Protein AF-A0A8B6DFB6-F1 (afdb_monomer_lite)

Sequence (238 aa):
MNLGPQWSCQAWETCTATEPGKHFTARYKRNEQMLKNSIRHKSKPDVKQKRWKRKISSLKGCTTRKARQSYGTDAIEVTTDVSTTALEKLQNDFLDTHINLSADQCKQITLSTVQQSQSGLWHSERHKRITASNFGSIIRRNPSLPINKFVRNLLYSQFKGNRHTRNGILQEDTTIEEYKLKKAEDNENIYVNKTGLVIHPTNKFLAASPDGIVTSSTDGTGLIEIKNLLHSKTNQPF

InterPro domains:
  IPR011335 Restriction endonuclease type II-like [SSF52980] (105-233)
  IPR011604 PD-(D/E)XK endonuclease-like domain superfamily [G3DSA:3.90.320.10] (98-238)
  IPR019080 YqaJ viral recombinase [PF09588] (122-231)
  IPR051703 NF-kappa-B Signaling Regulator [PTHR46609] (30-228)

Radius of gyration: 24.02 Å; chains: 1; bounding box: 56×49×67 Å

Organism: Mytilus galloprovincialis (NCBI:txid29158)

Secondary structure (DSSP, 8-state):
---GGGHHHHHHHHHHSSPPPHHHHHHHHHHHHHHHHHHHHHHSHHHHHHHHHHHHHHHHT---HHHH----TTTTS---SS-HHHHHHHHHHHIIIII---HHHHHHHHHHTTTGGG-HHHHHHHHTSEEHHHHHHHHT--TTS-HHHHHHHHHS------HHHHHHHHHHHHHHHHHHHHHHHTT--EEEE----EE-SS-TTEEE--SEEEEETTTEEEEE-------S------

pLDDT: mean 83.38, std 15.4, range [31.56, 97.88]

Foldseek 3Di:
DCCALCVVQVVCCVVPVDGDDPVSNVVSVVVVVVVVVVVVQCVDPVNVVVVVVVVVVVVVPPPDPVVVPPVPVPVPDPPPPDDPVVVVVVVVCLCVPQQPDDPVRLVVLWVQFLVPPVDPSLVVNQLQADEPVCVVVVVPPDPPDDCVVVVCCSNPPPDPDDPQVVVCVVCLVVVVVVVQVVCVVVVKHKDWAGIGWRADNPRRRYIYGFRTWIAIPPPGIDTDHDHDDDDPDDPDDD

Structure (mmCIF, N/CA/C/O backbone):
data_AF-A0A8B6DFB6-F1
#
_entry.id   AF-A0A8B6DFB6-F1
#
loop_
_atom_site.group_PDB
_atom_site.id
_atom_site.type_symbol
_atom_site.label_atom_id
_atom_site.label_alt_id
_atom_site.label_comp_id
_atom_site.label_asym_id
_atom_site.label_entity_id
_atom_site.label_seq_id
_atom_site.pdbx_PDB_ins_code
_atom_site.Cartn_x
_atom_site.Cartn_y
_atom_site.Cartn_z
_atom_site.occupancy
_atom_site.B_iso_or_equiv
_atom_site.auth_seq_id
_atom_site.auth_comp_id
_atom_site.auth_asym_id
_atom_site.auth_atom_id
_atom_site.pdbx_PDB_model_num
ATOM 1 N N . MET A 1 1 ? 7.564 21.115 -12.910 1.00 47.31 1 MET A N 1
ATOM 2 C CA . MET A 1 1 ? 6.526 22.028 -13.447 1.00 47.31 1 MET A CA 1
ATOM 3 C C . MET A 1 1 ? 5.312 21.202 -13.847 1.00 47.31 1 MET A C 1
ATOM 5 O O . MET A 1 1 ? 5.494 20.159 -14.456 1.00 47.31 1 MET A O 1
ATOM 9 N N . ASN A 1 2 ? 4.091 21.598 -13.474 1.00 56.09 2 ASN A N 1
ATOM 10 C CA . ASN A 1 2 ? 2.879 20.880 -13.883 1.00 56.09 2 ASN A CA 1
ATOM 11 C C . ASN A 1 2 ? 2.503 21.335 -15.302 1.00 56.09 2 ASN A C 1
ATOM 13 O O . ASN A 1 2 ? 1.822 22.343 -15.468 1.00 56.09 2 ASN A O 1
ATOM 17 N N . LEU A 1 3 ? 3.021 20.634 -16.313 1.00 65.56 3 LEU A N 1
ATOM 18 C CA . LEU A 1 3 ? 2.945 21.026 -17.730 1.00 65.56 3 LEU A CA 1
ATOM 19 C C . LEU A 1 3 ? 1.519 20.922 -18.319 1.00 65.56 3 LEU A C 1
ATOM 21 O O . LEU A 1 3 ? 1.270 21.315 -19.458 1.00 65.56 3 LEU A O 1
ATOM 25 N N . GLY A 1 4 ? 0.548 20.447 -17.529 1.00 75.19 4 GLY A N 1
ATOM 26 C CA . GLY A 1 4 ? -0.866 20.442 -17.892 1.00 75.19 4 GLY A CA 1
ATOM 27 C C . GLY A 1 4 ? -1.140 19.668 -19.188 1.00 75.19 4 GLY A C 1
ATOM 28 O O . GLY A 1 4 ? -0.411 18.738 -19.523 1.00 75.19 4 GLY A O 1
ATOM 29 N N . PRO A 1 5 ? -2.186 20.031 -19.950 1.00 80.94 5 PRO A N 1
ATOM 30 C CA . PRO A 1 5 ? -2.499 19.370 -21.217 1.00 80.94 5 PRO A CA 1
ATOM 31 C C . PRO A 1 5 ? -1.398 19.479 -22.282 1.00 80.94 5 PRO A C 1
ATOM 33 O O . PRO A 1 5 ? -1.434 18.714 -23.236 1.00 80.94 5 PRO A O 1
ATOM 36 N N . GLN A 1 6 ? -0.428 20.390 -22.141 1.00 76.88 6 GLN A N 1
ATOM 37 C CA . GLN A 1 6 ? 0.691 20.511 -23.083 1.00 76.88 6 GLN A CA 1
ATOM 38 C C . GLN A 1 6 ? 1.786 19.461 -22.868 1.00 76.88 6 GLN A C 1
ATOM 40 O O . GLN A 1 6 ? 2.581 19.226 -23.777 1.00 76.88 6 GLN A O 1
ATOM 45 N N . TRP A 1 7 ? 1.781 18.782 -21.716 1.00 84.62 7 TRP A N 1
ATOM 46 C CA . TRP A 1 7 ? 2.752 17.740 -21.386 1.00 84.62 7 TRP A CA 1
ATOM 47 C C . TRP A 1 7 ? 2.861 16.670 -22.479 1.00 84.62 7 TRP A C 1
ATOM 49 O O . TRP A 1 7 ? 3.960 16.258 -22.822 1.00 84.62 7 TRP A O 1
ATOM 59 N N . SER A 1 8 ? 1.739 16.263 -23.082 1.00 80.06 8 SER A N 1
ATOM 60 C CA . SER A 1 8 ? 1.731 15.224 -24.120 1.00 80.06 8 SER A CA 1
ATOM 61 C C . SER A 1 8 ? 2.435 15.637 -25.416 1.00 80.06 8 SER A C 1
ATOM 63 O O . SER A 1 8 ? 3.016 14.780 -26.070 1.00 80.06 8 SER A O 1
ATOM 65 N N . CYS A 1 9 ? 2.407 16.920 -25.793 1.00 81.69 9 CYS A N 1
ATOM 66 C CA . CYS A 1 9 ? 3.156 17.402 -26.960 1.00 81.69 9 CYS A CA 1
ATOM 67 C C . CYS A 1 9 ? 4.658 17.435 -26.673 1.00 81.69 9 CYS A C 1
ATOM 69 O O . CYS A 1 9 ? 5.444 16.951 -27.475 1.00 81.69 9 CYS A O 1
ATOM 71 N N . GLN A 1 10 ? 5.037 17.920 -25.491 1.00 81.00 10 GLN A N 1
ATOM 72 C CA . GLN A 1 10 ? 6.439 18.001 -25.078 1.00 81.00 10 GLN A CA 1
ATOM 73 C C . GLN A 1 10 ? 7.064 16.616 -24.885 1.00 81.00 10 GLN A C 1
ATOM 75 O O . GLN A 1 10 ? 8.195 16.382 -25.297 1.00 81.00 10 GLN A O 1
ATOM 80 N N . ALA A 1 11 ? 6.315 15.677 -24.300 1.00 82.75 11 ALA A N 1
ATOM 81 C CA . ALA A 1 11 ? 6.745 14.291 -24.164 1.00 82.75 11 ALA A CA 1
ATOM 82 C C . ALA A 1 11 ? 6.959 13.634 -25.537 1.00 82.75 11 ALA A C 1
ATOM 84 O O . ALA A 1 11 ? 7.955 12.948 -25.731 1.00 82.75 11 ALA A O 1
ATOM 85 N N . TRP A 1 12 ? 6.076 13.890 -26.508 1.00 82.00 12 TRP A N 1
ATOM 86 C CA . TRP A 1 12 ? 6.233 13.381 -27.872 1.00 82.00 12 TRP A CA 1
ATOM 87 C C . TRP A 1 12 ? 7.513 13.900 -28.537 1.00 82.00 12 TRP A C 1
ATOM 89 O O . TRP A 1 12 ? 8.287 13.106 -29.067 1.00 82.00 12 TRP A O 1
ATOM 99 N N . GLU A 1 13 ? 7.759 15.210 -28.472 1.00 83.69 13 GLU A N 1
ATOM 100 C CA . GLU A 1 13 ? 8.973 15.836 -29.022 1.00 83.69 13 GLU A CA 1
ATOM 101 C C . GLU A 1 13 ? 10.236 15.268 -28.367 1.00 83.69 13 GLU A C 1
ATOM 103 O O . GLU A 1 13 ? 11.191 14.920 -29.056 1.00 83.69 13 GLU A O 1
ATOM 108 N N . THR A 1 14 ? 10.203 15.091 -27.044 1.00 84.44 14 THR A N 1
ATOM 109 C CA . THR A 1 14 ? 11.336 14.567 -26.267 1.00 84.44 14 THR A CA 1
ATOM 110 C C . THR A 1 14 ? 11.624 13.099 -26.591 1.00 84.44 14 THR A C 1
ATOM 112 O O . THR A 1 14 ? 12.782 12.707 -26.674 1.00 84.44 14 THR A O 1
ATOM 115 N N . CYS A 1 15 ? 10.589 12.276 -26.780 1.00 81.12 15 CYS A N 1
ATOM 116 C CA . CYS A 1 15 ? 10.754 10.841 -27.016 1.00 81.12 15 CYS A CA 1
ATOM 117 C C . CYS A 1 15 ? 11.037 10.481 -28.478 1.00 81.12 15 CYS A C 1
ATOM 119 O O . CYS A 1 15 ? 11.628 9.436 -28.725 1.00 81.12 15 CYS A O 1
ATOM 121 N N . THR A 1 16 ? 10.588 11.295 -29.438 1.00 81.88 16 THR A N 1
ATOM 122 C CA . THR A 1 16 ? 10.678 10.961 -30.873 1.00 81.88 16 THR A CA 1
ATOM 123 C C . THR A 1 16 ? 11.648 11.843 -31.652 1.00 81.88 16 THR A C 1
ATOM 125 O O . THR A 1 16 ? 11.906 11.550 -32.814 1.00 81.88 16 THR A O 1
ATOM 128 N N . ALA A 1 17 ? 12.147 12.932 -31.053 1.00 84.44 17 ALA A N 1
ATOM 129 C CA . ALA A 1 17 ? 12.934 13.971 -31.724 1.00 84.44 17 ALA A CA 1
ATOM 130 C C . ALA A 1 17 ? 12.251 14.569 -32.978 1.00 84.44 17 ALA A C 1
ATOM 132 O O . ALA A 1 17 ? 12.908 15.165 -33.830 1.00 84.44 17 ALA A O 1
ATOM 133 N N . THR A 1 18 ? 10.925 14.424 -33.094 1.00 80.69 18 THR A N 1
ATOM 134 C CA . THR A 1 18 ? 10.115 14.940 -34.207 1.00 80.69 18 THR A CA 1
ATOM 135 C C . THR A 1 18 ? 8.921 15.735 -33.692 1.00 80.69 18 THR A C 1
ATOM 137 O O . THR A 1 18 ? 8.416 15.489 -32.593 1.00 80.69 18 THR A O 1
ATOM 140 N N . GLU A 1 19 ? 8.448 16.696 -34.492 1.00 80.12 19 GLU A N 1
ATOM 141 C CA . GLU A 1 19 ? 7.288 17.501 -34.115 1.00 80.12 19 GLU A CA 1
ATOM 142 C C . GLU A 1 19 ? 5.978 16.684 -34.180 1.00 80.12 19 GLU A C 1
ATOM 144 O O . GLU A 1 19 ? 5.716 15.991 -35.171 1.00 80.12 19 GLU A O 1
ATOM 149 N N . PRO A 1 20 ? 5.096 16.791 -33.168 1.00 83.69 20 PRO A N 1
ATOM 150 C CA . PRO A 1 20 ? 3.804 16.132 -33.170 1.00 83.69 20 PRO A CA 1
ATOM 151 C C . PRO A 1 20 ? 2.921 16.689 -34.286 1.00 83.69 20 PRO A C 1
ATOM 153 O O . PRO A 1 20 ? 2.833 17.900 -34.508 1.00 83.69 20 PRO A O 1
ATOM 156 N N . GLY A 1 21 ? 2.176 15.804 -34.950 1.00 85.44 21 GLY A N 1
ATOM 157 C CA . GLY A 1 21 ? 1.303 16.189 -36.057 1.00 85.44 21 GLY A CA 1
ATOM 158 C C . GLY A 1 21 ? 0.294 17.294 -35.697 1.00 85.44 21 GLY A C 1
ATOM 159 O O . GLY A 1 21 ? -0.229 17.368 -34.583 1.00 85.44 21 GLY A O 1
ATOM 160 N N . LYS A 1 22 ? -0.062 18.135 -36.679 1.00 85.00 22 LYS A N 1
ATOM 161 C CA . LYS A 1 22 ? -0.917 19.332 -36.497 1.00 85.00 22 LYS A CA 1
ATOM 162 C C . LYS A 1 22 ? -2.221 19.061 -35.733 1.00 85.00 22 LYS A C 1
ATOM 164 O O . LYS A 1 22 ? -2.610 19.848 -34.868 1.00 85.00 22 LYS A O 1
ATOM 169 N N . HIS A 1 23 ? -2.892 17.943 -36.017 1.00 86.44 23 HIS A N 1
ATOM 170 C CA . HIS A 1 23 ? -4.135 17.556 -35.339 1.00 86.44 23 HIS A CA 1
ATOM 171 C C . HIS A 1 23 ? -3.930 17.221 -33.857 1.00 86.44 23 HIS A C 1
ATOM 173 O O . HIS A 1 23 ? -4.771 17.571 -33.023 1.00 86.44 23 HIS A O 1
ATOM 179 N N . PHE A 1 24 ? -2.811 16.576 -33.526 1.00 80.00 24 PHE A N 1
ATOM 180 C CA . PHE A 1 24 ? -2.436 16.228 -32.161 1.00 80.00 24 PHE A CA 1
ATOM 181 C C . PHE A 1 24 ? -2.208 17.502 -31.343 1.00 80.00 24 PHE A C 1
ATOM 183 O O . PHE A 1 24 ? -2.905 17.746 -30.355 1.00 80.00 24 PHE A O 1
ATOM 190 N N . THR A 1 25 ? -1.353 18.395 -31.838 1.00 85.06 25 THR A N 1
ATOM 191 C CA . THR A 1 25 ? -1.044 19.673 -31.186 1.00 85.06 25 THR A CA 1
ATOM 192 C C . THR A 1 25 ? -2.285 20.557 -31.022 1.00 85.06 25 THR A C 1
ATOM 194 O O . THR A 1 25 ? -2.513 21.129 -29.951 1.00 85.06 25 THR A O 1
ATOM 197 N N . ALA A 1 26 ? -3.155 20.626 -32.037 1.00 86.38 26 ALA A N 1
ATOM 198 C CA . ALA A 1 26 ? -4.401 21.394 -31.967 1.00 86.38 26 ALA A CA 1
ATOM 199 C C . ALA A 1 26 ? -5.368 20.873 -30.887 1.00 86.38 26 ALA A C 1
ATOM 201 O O . ALA A 1 26 ? -6.023 21.665 -30.200 1.00 86.38 26 ALA A O 1
ATOM 202 N N . ARG A 1 27 ? -5.450 19.549 -30.697 1.00 86.88 27 ARG A N 1
ATOM 203 C CA . ARG A 1 27 ? -6.302 18.931 -29.672 1.00 86.88 27 ARG A CA 1
ATOM 204 C C . ARG A 1 27 ? -5.858 19.314 -28.262 1.00 86.88 27 ARG A C 1
ATOM 206 O O . ARG A 1 27 ? -6.698 19.697 -27.447 1.00 86.88 27 ARG A O 1
ATOM 213 N N . TYR A 1 28 ? -4.564 19.239 -27.969 1.00 87.56 28 TYR A N 1
ATOM 214 C CA . TYR A 1 28 ? -4.055 19.539 -26.629 1.00 87.56 28 TYR A CA 1
ATOM 215 C C . TYR A 1 28 ? -4.086 21.035 -26.304 1.00 87.56 28 TYR A C 1
ATOM 217 O O . TYR A 1 28 ? -4.479 21.396 -25.193 1.00 87.56 28 TYR A O 1
ATOM 225 N N . LYS A 1 29 ? -3.848 21.907 -27.294 1.00 86.38 29 LYS A N 1
ATOM 226 C CA . LYS A 1 29 ? -4.103 23.355 -27.165 1.00 86.38 29 LYS A CA 1
ATOM 227 C C . LYS A 1 29 ? -5.571 23.650 -26.833 1.00 86.38 29 LYS A C 1
ATOM 229 O O . LYS A 1 29 ? -5.866 24.430 -25.927 1.00 86.38 29 LYS A O 1
ATOM 234 N N . ARG A 1 30 ? -6.517 22.975 -27.501 1.00 88.56 30 ARG A N 1
ATOM 235 C CA . ARG A 1 30 ? -7.953 23.101 -27.190 1.00 88.56 30 ARG A CA 1
ATOM 236 C C . ARG A 1 30 ? -8.267 22.641 -25.763 1.00 88.56 30 ARG A C 1
ATOM 238 O O . ARG A 1 30 ? -8.989 23.335 -25.051 1.00 88.56 30 ARG A O 1
ATOM 245 N N . ASN A 1 31 ? -7.710 21.513 -25.327 1.00 87.12 31 ASN A N 1
ATOM 246 C CA . ASN A 1 31 ? -7.902 20.997 -23.968 1.00 87.12 31 ASN A CA 1
ATOM 247 C C . ASN A 1 31 ? -7.357 21.952 -22.899 1.00 87.12 31 ASN A C 1
ATOM 249 O O . ASN A 1 31 ? -8.001 22.152 -21.869 1.00 87.12 31 ASN A O 1
ATOM 253 N N . GLU A 1 32 ? -6.202 22.569 -23.146 1.00 87.19 32 GLU A N 1
ATOM 254 C CA . GLU A 1 32 ? -5.632 23.589 -22.267 1.00 87.19 32 GLU A CA 1
ATOM 255 C C . GLU A 1 32 ? -6.569 24.792 -22.130 1.00 87.19 32 GLU A C 1
ATOM 257 O O . GLU A 1 32 ? -6.868 25.232 -21.015 1.00 87.19 32 GLU A O 1
ATOM 262 N N . GLN A 1 33 ? -7.116 25.270 -23.248 1.00 89.62 33 GLN A N 1
ATOM 263 C CA . GLN A 1 33 ? -8.081 26.363 -23.231 1.00 89.62 33 GLN A CA 1
ATOM 264 C C . GLN A 1 33 ? -9.363 25.981 -22.477 1.00 89.62 33 GLN A C 1
ATOM 266 O O . GLN A 1 33 ? -9.867 26.758 -21.662 1.00 89.62 33 GLN A O 1
ATOM 271 N N . MET A 1 34 ? -9.875 24.764 -22.684 1.00 90.56 34 MET A N 1
ATOM 272 C CA . MET A 1 34 ? -11.035 24.254 -21.947 1.00 90.56 34 MET A CA 1
ATOM 273 C C . MET A 1 34 ? -10.755 24.135 -20.446 1.00 90.56 34 MET A C 1
ATOM 275 O O . MET A 1 34 ? -11.628 24.457 -19.636 1.00 90.56 34 MET A O 1
ATOM 279 N N . LEU A 1 35 ? -9.546 23.726 -20.055 1.00 87.25 35 LEU A N 1
ATOM 280 C CA . LEU A 1 35 ? -9.135 23.654 -18.656 1.00 87.25 35 LEU A CA 1
ATOM 281 C C . LEU A 1 35 ? -9.095 25.048 -18.021 1.00 87.25 35 LEU A C 1
ATOM 283 O O . LEU A 1 35 ? -9.710 25.238 -16.967 1.00 87.25 35 LEU A O 1
ATOM 287 N N . LYS A 1 36 ? -8.461 26.029 -18.681 1.00 89.50 36 LYS A N 1
ATOM 288 C CA . LYS A 1 36 ? -8.436 27.439 -18.246 1.00 89.50 36 LYS A CA 1
ATOM 289 C C . LYS A 1 36 ? -9.856 27.987 -18.080 1.00 89.50 36 LYS A C 1
ATOM 291 O O . LYS A 1 36 ? -10.193 28.536 -17.029 1.00 89.50 36 LYS A O 1
ATOM 296 N N . ASN A 1 37 ? -10.726 27.738 -19.058 1.00 91.75 37 ASN A N 1
ATOM 297 C CA . ASN A 1 37 ? -12.133 28.138 -19.011 1.00 91.75 37 ASN A CA 1
ATOM 298 C C . ASN A 1 37 ? -12.895 27.450 -17.866 1.00 91.75 37 ASN A C 1
ATOM 300 O O . ASN A 1 37 ? -13.658 28.103 -17.156 1.00 91.75 37 ASN A O 1
ATOM 304 N N . SER A 1 38 ? -12.665 26.155 -17.631 1.00 91.06 38 SER A N 1
ATOM 305 C CA . SER A 1 38 ? -13.265 25.402 -16.521 1.00 91.06 38 SER A CA 1
ATOM 306 C C . SER A 1 38 ? -12.807 25.933 -15.162 1.00 91.06 38 SER A C 1
ATOM 308 O O . SER A 1 38 ? -13.635 26.082 -14.262 1.00 91.06 38 SER A O 1
ATOM 310 N N . ILE A 1 39 ? -11.515 26.230 -14.995 1.00 88.19 39 ILE A N 1
ATOM 311 C CA . ILE A 1 39 ? -10.972 26.809 -13.759 1.00 88.19 39 ILE A CA 1
ATOM 312 C C . ILE A 1 39 ? -11.611 28.177 -13.512 1.00 88.19 39 ILE A C 1
ATOM 314 O O . ILE A 1 39 ? -12.168 28.392 -12.435 1.00 88.19 39 ILE A O 1
ATOM 318 N N . ARG A 1 40 ? -11.633 29.049 -14.529 1.00 91.88 40 ARG A N 1
ATOM 319 C CA . ARG A 1 40 ? -12.277 30.369 -14.462 1.00 91.88 40 ARG A CA 1
ATOM 320 C C . ARG A 1 40 ? -13.773 30.271 -14.163 1.00 91.88 40 ARG A C 1
ATOM 322 O O . ARG A 1 40 ? -14.297 31.049 -13.381 1.00 91.88 40 ARG A O 1
ATOM 329 N N . HIS A 1 41 ? -14.477 29.309 -14.753 1.00 91.38 41 HIS A N 1
ATOM 330 C CA . HIS A 1 41 ? -15.894 29.082 -14.473 1.00 91.38 41 HIS A CA 1
ATOM 331 C C . HIS A 1 41 ? -16.111 28.595 -13.032 1.00 91.38 41 HIS A C 1
ATOM 333 O O . HIS A 1 41 ? -16.992 29.087 -12.334 1.00 91.38 41 HIS A O 1
ATOM 339 N N . LYS A 1 42 ? -15.288 27.653 -12.552 1.00 86.94 42 LYS A N 1
ATOM 340 C CA . LYS A 1 42 ? -15.358 27.120 -11.181 1.00 86.94 42 LYS A CA 1
ATOM 341 C C . LYS A 1 42 ? -14.925 28.133 -10.119 1.00 86.94 42 LYS A C 1
ATOM 343 O O . LYS A 1 42 ? -15.307 27.955 -8.963 1.00 86.94 42 LYS A O 1
ATOM 348 N N . SER A 1 43 ? -14.128 29.143 -10.476 1.00 88.12 43 SER A N 1
ATOM 349 C CA . SER A 1 43 ? -13.693 30.185 -9.546 1.00 88.12 43 SER A CA 1
ATOM 350 C C . SER A 1 43 ? -14.760 31.255 -9.299 1.00 88.12 43 SER A C 1
ATOM 352 O O . SER A 1 43 ? -14.693 31.903 -8.252 1.00 88.12 43 SER A O 1
ATOM 354 N N . LYS A 1 44 ? -15.762 31.390 -10.187 1.00 94.06 44 LYS A N 1
ATOM 355 C CA . LYS A 1 44 ? -16.857 32.362 -10.044 1.00 94.06 44 LYS A CA 1
ATOM 356 C C . LYS A 1 44 ? -17.631 32.165 -8.722 1.00 94.06 44 LYS A C 1
ATOM 358 O O . LYS A 1 44 ? -17.965 31.020 -8.388 1.00 94.06 44 LYS A O 1
ATOM 363 N N . PRO A 1 45 ? -17.941 33.243 -7.971 1.00 92.25 45 PRO A N 1
ATOM 364 C CA . PRO A 1 45 ? -18.612 33.151 -6.669 1.00 92.25 45 PRO A CA 1
ATOM 365 C C . PRO A 1 45 ? -19.971 32.438 -6.712 1.00 92.25 45 PRO A C 1
ATOM 367 O O . PRO A 1 45 ? -20.247 31.585 -5.868 1.00 92.25 45 PRO A O 1
ATOM 370 N N . ASP A 1 46 ? -20.789 32.711 -7.731 1.00 93.81 46 ASP A N 1
ATOM 371 C CA . ASP A 1 46 ? -22.112 32.105 -7.917 1.00 93.81 46 ASP A CA 1
ATOM 372 C C . ASP A 1 46 ? -22.016 30.588 -8.162 1.00 93.81 46 ASP A C 1
ATOM 374 O O . ASP A 1 46 ? -22.776 29.798 -7.593 1.00 93.81 46 ASP A O 1
ATOM 378 N N . VAL A 1 47 ? -21.028 30.157 -8.954 1.00 92.00 47 VAL A N 1
ATOM 379 C CA . VAL A 1 47 ? -20.755 28.743 -9.233 1.00 92.00 47 VAL A CA 1
ATOM 380 C C . VAL A 1 47 ? -20.255 28.041 -7.973 1.00 92.00 47 VAL A C 1
ATOM 382 O O . VAL A 1 47 ? -20.711 26.932 -7.676 1.00 92.00 47 VAL A O 1
ATOM 385 N N . LYS A 1 48 ? -19.365 28.674 -7.194 1.00 89.38 48 LYS A N 1
ATOM 386 C CA . LYS A 1 48 ? -18.924 28.149 -5.889 1.00 89.38 48 LYS A CA 1
ATOM 387 C C . LYS A 1 48 ? -20.111 27.968 -4.942 1.00 89.38 48 LYS A C 1
ATOM 389 O O . LYS A 1 48 ? -20.274 26.882 -4.381 1.00 89.38 48 LYS A O 1
ATOM 394 N N . GLN A 1 49 ? -20.977 28.974 -4.833 1.00 89.00 49 GLN A N 1
ATOM 395 C CA . GLN A 1 49 ? -22.154 28.939 -3.966 1.00 89.00 49 GLN A CA 1
ATOM 396 C C . GLN A 1 49 ? -23.166 27.869 -4.412 1.00 89.00 49 GLN A C 1
ATOM 398 O O . GLN A 1 49 ? -23.623 27.078 -3.587 1.00 89.00 49 GLN A O 1
ATOM 403 N N . LYS A 1 50 ? -23.470 27.765 -5.715 1.00 90.75 50 LYS A N 1
ATOM 404 C CA . LYS A 1 50 ? -24.345 26.713 -6.270 1.00 90.75 50 LYS A CA 1
ATOM 405 C C . LYS A 1 50 ? -23.775 25.311 -6.037 1.00 90.75 50 LYS A C 1
ATOM 407 O O . LYS A 1 50 ? -24.520 24.407 -5.658 1.00 90.75 50 LYS A O 1
ATOM 412 N N . ARG A 1 51 ? -22.463 25.109 -6.226 1.00 85.50 51 ARG A N 1
ATOM 413 C CA . ARG A 1 51 ? -21.797 23.818 -5.956 1.00 85.50 51 ARG A CA 1
ATOM 414 C C . ARG A 1 51 ? -21.843 23.458 -4.475 1.00 85.50 51 ARG A C 1
ATOM 416 O O . ARG A 1 51 ? -22.113 22.303 -4.157 1.00 85.50 51 ARG A O 1
ATOM 423 N N . TRP A 1 52 ? -21.626 24.426 -3.585 1.00 80.56 52 TRP A N 1
ATOM 424 C CA . TRP A 1 52 ? -21.756 24.225 -2.143 1.00 80.56 52 TRP A CA 1
ATOM 425 C C . TRP A 1 52 ? -23.195 23.857 -1.754 1.00 80.56 52 TRP A C 1
ATOM 427 O O . TRP A 1 52 ? -23.395 22.824 -1.119 1.00 80.56 52 TRP A O 1
ATOM 437 N N . LYS A 1 53 ? -24.204 24.593 -2.245 1.00 85.19 53 LYS A N 1
ATOM 438 C CA . LYS A 1 53 ? -25.628 24.275 -2.024 1.00 85.19 53 LYS A CA 1
ATOM 439 C C . LYS A 1 53 ? -25.994 22.865 -2.509 1.00 85.19 53 LYS A C 1
ATOM 441 O O . LYS A 1 53 ? -26.613 22.110 -1.765 1.00 85.19 53 LYS A O 1
ATOM 446 N N . ARG A 1 54 ? -25.554 22.466 -3.712 1.00 82.25 54 ARG A N 1
ATOM 447 C CA . ARG A 1 54 ? -25.744 21.094 -4.232 1.00 82.25 54 ARG A CA 1
ATOM 448 C C . ARG A 1 54 ? -25.046 20.042 -3.373 1.00 82.25 54 ARG A C 1
ATOM 450 O O . ARG A 1 54 ? -25.630 18.997 -3.119 1.00 82.25 54 ARG A O 1
ATOM 457 N N . LYS A 1 55 ? -23.826 20.312 -2.896 1.00 77.88 55 LYS A N 1
ATOM 458 C CA . LYS A 1 55 ? -23.087 19.406 -2.003 1.00 77.88 55 LYS A CA 1
ATOM 459 C C . LYS A 1 55 ? -23.836 19.205 -0.682 1.00 77.88 55 LYS A C 1
ATOM 461 O O . LYS A 1 55 ? -24.044 18.063 -0.285 1.00 77.88 55 LYS A O 1
ATOM 466 N N . ILE A 1 56 ? -24.307 20.284 -0.054 1.00 72.50 56 ILE A N 1
ATOM 467 C CA . ILE A 1 56 ? -25.119 20.232 1.172 1.00 72.50 56 ILE A CA 1
ATOM 468 C C . ILE A 1 56 ? -26.444 19.494 0.933 1.00 72.50 56 ILE A C 1
ATOM 470 O O . ILE A 1 56 ? -26.819 18.638 1.727 1.00 72.50 56 ILE A O 1
ATOM 474 N N . SER A 1 57 ? -27.121 19.750 -0.188 1.00 73.75 57 SER A N 1
ATOM 475 C CA . SER A 1 57 ? -28.341 19.027 -0.572 1.00 73.75 57 SER A CA 1
ATOM 476 C C . SER A 1 57 ? -28.086 17.528 -0.800 1.00 73.75 57 SER A C 1
ATOM 478 O O . SER A 1 57 ? -28.827 16.702 -0.276 1.00 73.75 57 SER A O 1
ATOM 480 N N . SER A 1 58 ? -26.992 17.156 -1.474 1.00 62.56 58 SER A N 1
ATOM 481 C CA . SER A 1 58 ? -26.616 15.749 -1.685 1.00 62.56 58 SER A CA 1
ATOM 482 C C . SER A 1 58 ? -26.269 15.015 -0.387 1.00 62.56 58 SER A C 1
ATOM 484 O O . SER A 1 58 ? -26.518 13.820 -0.271 1.00 62.56 58 SER A O 1
ATOM 486 N N . LEU A 1 59 ? -25.746 15.731 0.616 1.00 62.56 59 LEU A N 1
ATOM 487 C CA . LEU A 1 59 ? -25.469 15.176 1.943 1.00 62.56 59 LEU A CA 1
ATOM 488 C C . LEU A 1 59 ? -26.760 14.878 2.718 1.00 62.56 59 LEU A C 1
ATOM 490 O O . LEU A 1 59 ? -26.791 13.918 3.480 1.00 62.56 59 LEU A O 1
ATOM 494 N N . LYS A 1 60 ? -27.831 15.646 2.478 1.00 63.00 60 LYS A N 1
ATOM 495 C CA . LYS A 1 60 ? -29.170 15.379 3.029 1.00 63.00 60 LYS A CA 1
ATOM 496 C C . LYS A 1 60 ? -29.895 14.227 2.314 1.00 63.00 60 LYS A C 1
ATOM 498 O O . LYS A 1 60 ? -30.836 13.669 2.863 1.00 63.00 60 LYS A O 1
ATOM 503 N N . GLY A 1 61 ? -29.457 13.857 1.108 1.00 51.41 61 GLY A N 1
ATOM 504 C CA . GLY A 1 61 ? -30.104 12.869 0.238 1.00 51.41 61 GLY A CA 1
ATOM 505 C C . GLY A 1 61 ? -29.574 11.434 0.334 1.00 51.41 61 GLY A C 1
ATOM 506 O O . GLY A 1 61 ? -29.779 10.665 -0.601 1.00 51.41 61 GLY A O 1
ATOM 507 N N . CYS A 1 62 ? -28.879 11.041 1.407 1.00 51.31 62 CYS A N 1
ATOM 508 C CA . CYS A 1 62 ? -28.504 9.635 1.596 1.00 51.31 62 CYS A CA 1
ATOM 509 C C . CYS A 1 62 ? -29.727 8.836 2.086 1.00 51.31 62 CYS A C 1
ATOM 511 O O . CYS A 1 62 ? -29.983 8.733 3.281 1.00 51.31 62 CYS A O 1
ATOM 513 N N . THR A 1 63 ? -30.509 8.293 1.154 1.00 53.62 63 THR A N 1
ATOM 514 C CA . THR A 1 63 ? -31.799 7.619 1.403 1.00 53.62 63 THR A CA 1
ATOM 515 C C . THR A 1 63 ? -31.686 6.121 1.695 1.00 53.62 63 THR A C 1
ATOM 517 O O . THR A 1 63 ? -32.687 5.407 1.657 1.00 53.62 63 THR A O 1
ATOM 520 N N . THR A 1 64 ? -30.498 5.599 2.010 1.00 57.88 64 THR A N 1
ATOM 521 C CA . THR A 1 64 ? -30.393 4.188 2.414 1.00 57.88 64 THR A CA 1
ATOM 522 C C . THR A 1 64 ? -31.021 3.992 3.799 1.00 57.88 64 THR A C 1
ATOM 524 O O . THR A 1 64 ? -30.855 4.825 4.689 1.00 57.88 64 THR A O 1
ATOM 527 N N . ARG A 1 65 ? -31.728 2.874 4.018 1.00 48.78 65 ARG A N 1
ATOM 528 C CA . ARG A 1 65 ? -32.357 2.533 5.315 1.00 48.78 65 ARG A CA 1
ATOM 529 C C . ARG A 1 65 ? -31.345 2.572 6.479 1.00 48.78 65 ARG A C 1
ATOM 531 O O . ARG A 1 65 ? -31.687 3.016 7.566 1.00 48.78 65 ARG A O 1
ATOM 538 N N . LYS A 1 66 ? -30.077 2.229 6.200 1.00 49.41 66 LYS A N 1
ATOM 539 C CA . LYS A 1 66 ? -28.918 2.342 7.112 1.00 49.41 66 LYS A CA 1
ATOM 540 C C . LYS A 1 66 ? -28.444 3.778 7.382 1.00 49.41 66 LYS A C 1
ATOM 542 O O . LYS A 1 66 ? -27.868 4.022 8.430 1.00 49.41 66 LYS A O 1
ATOM 547 N N . ALA A 1 67 ? -28.644 4.718 6.458 1.00 46.66 67 ALA A N 1
ATOM 548 C CA . ALA A 1 67 ? -28.315 6.133 6.660 1.00 46.66 67 ALA A CA 1
ATOM 549 C C . ALA A 1 67 ? -29.440 6.911 7.363 1.00 46.66 67 ALA A C 1
ATOM 551 O O . ALA A 1 67 ? -29.169 7.927 7.995 1.00 46.66 67 ALA A O 1
ATOM 552 N N . ARG A 1 68 ? -30.686 6.419 7.274 1.00 42.53 68 ARG A N 1
ATOM 553 C CA . ARG A 1 68 ? -31.845 6.911 8.041 1.00 42.53 68 ARG A CA 1
ATOM 554 C C . ARG A 1 68 ? -31.877 6.437 9.493 1.00 42.53 68 ARG A C 1
ATOM 556 O O . ARG A 1 68 ? -32.561 7.063 10.292 1.00 42.53 68 ARG A O 1
ATOM 563 N N . GLN A 1 69 ? -31.113 5.404 9.851 1.00 47.47 69 GLN A N 1
ATOM 564 C CA . GLN A 1 69 ? -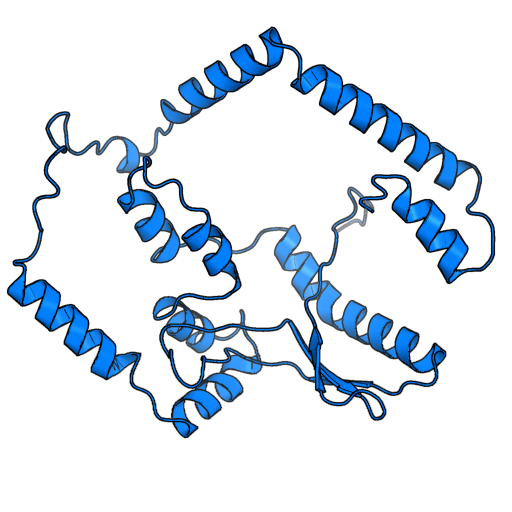30.689 5.179 11.237 1.00 47.47 69 GLN A CA 1
ATOM 565 C C . GLN A 1 69 ? -29.679 6.274 11.628 1.00 47.47 69 GLN A C 1
ATOM 567 O O . GLN A 1 69 ? -28.487 6.039 11.804 1.00 47.47 69 GLN A O 1
ATOM 572 N N . SER A 1 70 ? -30.159 7.515 11.697 1.00 46.50 70 SER A N 1
ATOM 573 C CA . SER A 1 70 ? -29.569 8.513 12.577 1.00 46.50 70 SER A CA 1
ATOM 574 C C . SER A 1 70 ? -29.794 7.980 13.985 1.00 46.50 70 SER A C 1
ATOM 576 O O . SER A 1 70 ? -30.927 7.635 14.312 1.00 46.50 70 SER A O 1
ATOM 578 N N . TYR A 1 71 ? -28.754 7.893 14.805 1.00 47.84 71 TYR A N 1
ATOM 579 C CA . TYR A 1 71 ? -28.844 7.457 16.204 1.00 47.84 71 TYR A CA 1
ATOM 580 C C . TYR A 1 71 ? -29.590 8.485 17.099 1.00 47.84 71 TYR A C 1
ATOM 582 O O . TYR A 1 71 ? -29.309 8.615 18.279 1.00 47.84 71 TYR A O 1
ATOM 590 N N . GLY A 1 72 ? -30.561 9.222 16.548 1.00 46.00 72 GLY A N 1
ATOM 591 C CA . GLY A 1 72 ? -31.246 10.332 17.207 1.00 46.00 72 GLY A CA 1
ATOM 592 C C . GLY A 1 72 ? -30.434 11.629 17.192 1.00 46.00 72 GLY A C 1
ATOM 593 O O . GLY A 1 72 ? -29.245 11.644 16.877 1.00 46.00 72 GLY A O 1
ATOM 594 N N . THR A 1 73 ? -31.103 12.739 17.494 1.00 44.03 73 THR A N 1
ATOM 595 C CA . THR A 1 73 ? -30.488 14.052 17.762 1.00 44.03 73 THR A CA 1
ATOM 596 C C . THR A 1 73 ? -29.632 14.058 19.033 1.00 44.03 73 THR A C 1
ATOM 598 O O . THR A 1 73 ? -28.862 14.993 19.224 1.00 44.03 73 THR A O 1
ATOM 601 N N . ASP A 1 74 ? -29.696 12.979 19.817 1.00 42.44 74 ASP A N 1
ATOM 602 C CA . ASP A 1 74 ? -28.985 12.793 21.085 1.00 42.44 74 ASP A CA 1
ATOM 603 C C . ASP A 1 74 ? -27.718 11.921 20.958 1.00 42.44 74 ASP A C 1
ATOM 605 O O . ASP A 1 74 ? -27.034 11.665 21.943 1.00 42.44 74 ASP A O 1
ATOM 609 N N . ALA A 1 75 ? -27.328 11.505 19.743 1.00 44.94 75 ALA A N 1
ATOM 610 C CA . ALA A 1 75 ? -26.081 10.766 19.484 1.00 44.94 75 ALA A CA 1
ATOM 611 C C . ALA A 1 75 ? -24.818 11.649 19.524 1.00 44.94 75 ALA A C 1
ATOM 613 O O . ALA A 1 75 ? -23.940 11.553 18.660 1.00 44.94 75 ALA A O 1
ATOM 614 N N . ILE A 1 76 ? -24.757 12.564 20.488 1.00 44.91 76 ILE A N 1
ATOM 615 C CA . ILE A 1 76 ? -23.560 13.352 20.795 1.00 44.91 76 ILE A CA 1
ATOM 616 C C . ILE A 1 76 ? -22.622 12.519 21.675 1.00 44.91 76 ILE A C 1
ATOM 618 O O . ILE A 1 76 ? -21.402 12.629 21.547 1.00 44.91 76 ILE A O 1
ATOM 622 N N . GLU A 1 77 ? -23.173 11.619 22.488 1.00 46.84 77 GLU A N 1
ATOM 623 C CA . GLU A 1 77 ? -22.374 10.664 23.239 1.00 46.84 77 GLU A CA 1
ATOM 624 C C . GLU A 1 77 ? -22.048 9.447 22.378 1.00 46.84 77 GLU A C 1
ATOM 626 O O . GLU A 1 77 ? -22.908 8.650 21.999 1.00 46.84 77 GLU A O 1
ATOM 631 N N . VAL A 1 78 ? -20.754 9.292 22.092 1.00 53.50 78 VAL A N 1
ATOM 632 C CA . VAL A 1 78 ? -20.168 7.985 21.806 1.00 53.50 78 VAL A CA 1
ATOM 633 C C . VAL A 1 78 ? -20.283 7.194 23.106 1.00 53.50 78 VAL A C 1
ATOM 635 O O . VAL A 1 78 ? -19.351 7.166 23.904 1.00 53.50 78 VAL A O 1
ATOM 638 N N . THR A 1 79 ? -21.455 6.617 23.366 1.00 54.88 79 THR A N 1
ATOM 639 C CA . THR A 1 79 ? -21.587 5.607 24.409 1.00 54.88 79 THR A CA 1
ATOM 640 C C . THR A 1 79 ? -20.639 4.488 24.015 1.00 54.88 79 THR A C 1
ATOM 642 O O . THR A 1 79 ? -20.699 3.941 22.914 1.00 54.88 79 THR A O 1
ATOM 645 N N . THR A 1 80 ? -19.634 4.247 24.847 1.00 60.59 80 THR A N 1
ATOM 646 C CA . THR A 1 80 ? -18.674 3.188 24.584 1.00 60.59 80 THR A CA 1
ATOM 647 C C . THR A 1 80 ? -19.426 1.870 24.717 1.00 60.59 80 THR A C 1
ATOM 649 O O . THR A 1 80 ? -19.784 1.483 25.826 1.00 60.59 80 THR A O 1
ATOM 652 N N . ASP A 1 81 ? -19.670 1.190 23.592 1.00 74.31 81 ASP A N 1
ATOM 653 C CA . ASP A 1 81 ? -20.359 -0.114 23.527 1.00 74.31 81 ASP A CA 1
ATOM 654 C C . ASP A 1 81 ? -19.683 -1.194 24.403 1.00 74.31 81 ASP A C 1
ATOM 656 O O . ASP A 1 81 ? -20.235 -2.265 24.648 1.00 74.31 81 ASP A O 1
ATOM 660 N N . VAL A 1 82 ? -18.451 -0.921 24.841 1.00 81.12 82 VAL A N 1
ATOM 661 C CA . VAL A 1 82 ? -17.568 -1.780 25.623 1.00 81.12 82 VAL A CA 1
ATOM 662 C C . VAL A 1 82 ? -16.868 -0.908 26.669 1.00 81.12 82 VAL A C 1
ATOM 664 O O . VAL A 1 82 ? -16.529 0.240 26.384 1.00 81.12 82 VAL A O 1
ATOM 667 N N . SER A 1 83 ? -16.630 -1.431 27.875 1.00 89.19 83 SER A N 1
ATOM 668 C CA . SER A 1 83 ? -15.862 -0.702 28.893 1.00 89.19 83 SER A CA 1
ATOM 669 C C . SER A 1 83 ? -14.436 -0.408 28.413 1.00 89.19 83 SER A C 1
ATOM 671 O O . SER A 1 83 ? -13.879 -1.145 27.597 1.00 89.19 83 SER A O 1
ATOM 673 N N . THR A 1 84 ? -13.817 0.649 28.939 1.00 87.81 84 THR A N 1
ATOM 674 C CA . THR A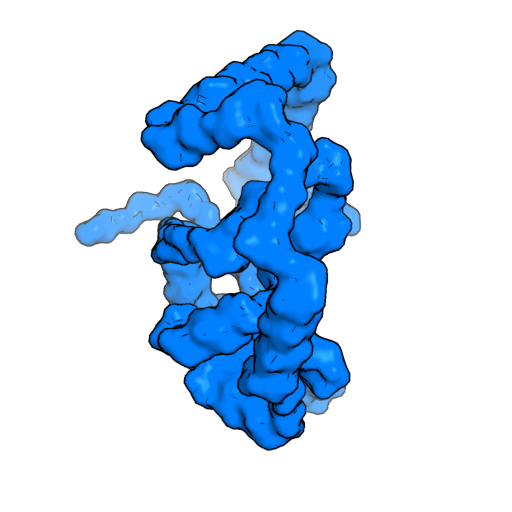 1 84 ? -12.436 1.027 28.587 1.00 87.81 84 THR A CA 1
ATOM 675 C C . THR A 1 84 ? -11.455 -0.127 28.790 1.00 87.81 84 THR A C 1
ATOM 677 O O . THR A 1 84 ? -10.709 -0.461 27.876 1.00 87.81 84 THR A O 1
ATOM 680 N N . THR A 1 85 ? -11.543 -0.822 29.925 1.00 91.81 85 THR A N 1
ATOM 681 C CA . THR A 1 85 ? -10.703 -1.987 30.240 1.00 91.81 85 THR A CA 1
ATOM 682 C C . THR A 1 85 ? -10.898 -3.139 29.255 1.00 91.81 85 THR A C 1
ATOM 684 O O . THR A 1 85 ? -9.935 -3.784 28.842 1.00 91.81 85 THR A O 1
ATOM 687 N N . ALA A 1 86 ? -12.140 -3.418 28.850 1.00 92.69 86 ALA A N 1
ATOM 688 C CA . ALA A 1 86 ? -12.401 -4.473 27.878 1.00 92.69 86 ALA A CA 1
ATOM 689 C C . ALA A 1 86 ? -11.907 -4.081 26.475 1.00 92.69 86 ALA A C 1
ATOM 691 O O . ALA A 1 86 ? -11.382 -4.931 25.759 1.00 92.69 86 ALA A O 1
ATOM 692 N N . LEU A 1 87 ? -11.999 -2.801 26.101 1.00 89.56 87 LEU A N 1
ATOM 693 C CA . LEU A 1 87 ? -11.433 -2.296 24.853 1.00 89.56 87 LEU A CA 1
ATOM 694 C C . LEU A 1 87 ? -9.901 -2.407 24.833 1.00 89.56 87 LEU A C 1
ATOM 696 O O . LEU A 1 87 ? -9.350 -2.869 23.838 1.00 89.56 87 LEU A O 1
ATOM 700 N N . GLU A 1 88 ? -9.221 -2.024 25.913 1.00 93.38 88 GLU A N 1
ATOM 701 C CA . GLU A 1 88 ? -7.763 -2.159 26.052 1.00 93.38 88 GLU A CA 1
ATOM 702 C C . GLU A 1 88 ? -7.320 -3.618 25.931 1.00 93.38 88 GLU A C 1
ATOM 704 O O . GLU A 1 88 ? -6.383 -3.924 25.192 1.00 93.38 88 GLU A O 1
ATOM 709 N N . LYS A 1 89 ? -8.043 -4.538 26.582 1.00 95.69 89 LYS A N 1
ATOM 710 C CA . LYS A 1 89 ? -7.785 -5.975 26.454 1.00 95.69 89 LYS A CA 1
ATOM 711 C C . LYS A 1 89 ? -7.901 -6.442 25.000 1.00 95.69 89 LYS A C 1
ATOM 713 O O . LYS A 1 89 ? -6.977 -7.063 24.489 1.00 95.69 89 LYS A O 1
ATOM 718 N N . LEU A 1 90 ? -8.990 -6.089 24.313 1.00 93.81 90 LEU A N 1
ATOM 719 C CA . LEU A 1 90 ? -9.192 -6.450 22.904 1.00 93.81 90 LEU A CA 1
ATOM 720 C C . LEU A 1 90 ? -8.115 -5.862 21.981 1.00 93.81 90 LEU A C 1
ATOM 722 O O . LEU A 1 90 ? -7.730 -6.501 21.002 1.00 93.81 90 LEU A O 1
ATOM 726 N N . GLN A 1 91 ? -7.635 -4.650 22.270 1.00 93.00 91 GLN A N 1
ATOM 727 C CA . GLN A 1 91 ? -6.547 -4.029 21.515 1.00 93.00 91 GLN A CA 1
ATOM 728 C C . GLN A 1 91 ? -5.240 -4.802 21.687 1.00 93.00 91 GLN A C 1
ATOM 730 O O . GLN A 1 91 ? -4.606 -5.126 20.684 1.00 93.00 91 GLN A O 1
ATOM 735 N N . ASN A 1 92 ? -4.864 -5.130 22.924 1.00 95.94 92 ASN A N 1
ATOM 736 C CA . ASN A 1 92 ? -3.646 -5.888 23.205 1.00 95.94 92 ASN A CA 1
ATOM 737 C C . ASN A 1 92 ? -3.709 -7.288 22.584 1.00 95.94 92 ASN A C 1
ATOM 739 O O . ASN A 1 92 ? -2.806 -7.654 21.835 1.00 95.94 92 ASN A O 1
ATOM 743 N N . ASP A 1 93 ? -4.826 -8.001 22.764 1.00 96.81 93 ASP A N 1
ATOM 744 C CA . ASP A 1 93 ? -5.045 -9.318 22.157 1.00 96.81 93 ASP A CA 1
ATOM 745 C C . ASP A 1 93 ? -4.891 -9.252 20.624 1.00 96.81 93 ASP A C 1
ATOM 747 O O . ASP A 1 93 ? -4.252 -10.110 20.010 1.00 96.81 93 ASP A O 1
ATOM 751 N N . PHE A 1 94 ? -5.424 -8.207 19.980 1.00 95.50 94 PHE A N 1
ATOM 752 C CA . PHE A 1 94 ? -5.275 -8.009 18.537 1.00 95.50 94 PHE A CA 1
ATOM 753 C C . PHE A 1 94 ? -3.821 -7.734 18.128 1.00 95.50 94 PHE A C 1
ATOM 755 O O . PHE A 1 94 ? -3.341 -8.297 17.138 1.00 95.50 94 PHE A O 1
ATOM 762 N N . LEU A 1 95 ? -3.119 -6.863 18.859 1.00 95.50 95 LEU A N 1
ATOM 763 C CA . LEU A 1 95 ? -1.724 -6.530 18.577 1.00 95.50 95 LEU A CA 1
ATOM 764 C C . LEU A 1 95 ? -0.832 -7.768 18.701 1.00 95.50 95 LEU A C 1
ATOM 766 O O . LEU A 1 95 ? -0.065 -8.052 17.777 1.00 95.50 95 LEU A O 1
ATOM 770 N N . ASP A 1 96 ? -0.999 -8.542 19.768 1.00 95.56 96 ASP A N 1
ATOM 771 C CA . ASP A 1 96 ? -0.203 -9.738 20.032 1.00 95.56 96 ASP A CA 1
ATOM 772 C C . ASP A 1 96 ? -0.496 -10.855 19.026 1.00 95.56 96 ASP A C 1
ATOM 774 O O . ASP A 1 96 ? 0.425 -11.477 18.499 1.00 95.56 96 ASP A O 1
ATOM 778 N N . THR A 1 97 ? -1.769 -11.070 18.682 1.00 95.44 97 THR A N 1
ATOM 779 C CA . THR A 1 97 ? -2.171 -12.198 17.825 1.00 95.44 97 THR A CA 1
ATOM 780 C C . THR A 1 97 ? -1.960 -11.926 16.332 1.00 95.44 97 THR A C 1
ATOM 782 O O . THR A 1 97 ? -1.745 -12.854 15.547 1.00 95.44 97 THR A O 1
ATOM 785 N N . HIS A 1 98 ? -2.075 -10.670 15.886 1.00 95.25 98 HIS A N 1
ATOM 786 C CA . HIS A 1 98 ? -2.146 -10.347 14.454 1.00 95.25 98 HIS A CA 1
ATOM 787 C C . HIS A 1 98 ? -1.061 -9.399 13.946 1.00 95.25 98 HIS A C 1
ATOM 789 O O . HIS A 1 98 ? -0.763 -9.417 12.744 1.00 95.25 98 HIS A O 1
ATOM 795 N N . ILE A 1 99 ? -0.493 -8.562 14.8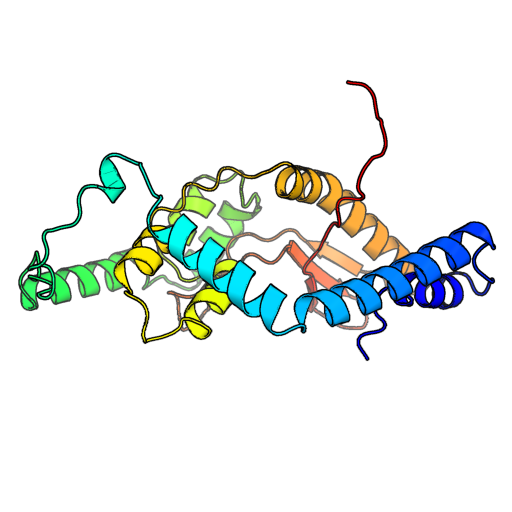16 1.00 96.69 99 ILE A N 1
ATOM 796 C CA . ILE A 1 99 ? 0.478 -7.534 14.426 1.00 96.69 99 ILE A CA 1
ATOM 797 C C . ILE A 1 99 ? 1.898 -7.941 14.805 1.00 96.69 99 ILE A C 1
ATOM 799 O O . ILE A 1 99 ? 2.805 -7.755 13.988 1.00 96.69 99 ILE A O 1
ATOM 803 N N . ASN A 1 100 ? 2.093 -8.532 15.985 1.00 95.50 100 ASN A N 1
ATOM 804 C CA . ASN A 1 100 ? 3.392 -8.970 16.483 1.00 95.50 100 ASN A CA 1
ATOM 805 C C . ASN A 1 100 ? 3.872 -10.251 15.781 1.00 95.50 100 ASN A C 1
ATOM 807 O O . ASN A 1 100 ? 3.836 -11.355 16.314 1.00 95.50 100 ASN A O 1
ATOM 811 N N . LEU A 1 101 ? 4.287 -10.095 14.527 1.00 95.94 101 LEU A N 1
ATOM 812 C CA . LEU A 1 101 ? 4.811 -11.178 13.704 1.00 95.94 101 LEU A CA 1
ATOM 813 C C . LEU A 1 101 ? 6.338 -11.253 13.800 1.00 95.94 101 LEU A C 1
ATOM 815 O O . LEU A 1 101 ? 6.997 -10.245 14.043 1.00 95.94 101 LEU A O 1
ATOM 819 N N . SER A 1 102 ? 6.933 -12.402 13.491 1.00 96.62 102 SER A N 1
ATOM 820 C CA . SER A 1 102 ? 8.376 -12.537 13.255 1.00 96.62 102 SER A CA 1
ATOM 821 C C . SER A 1 102 ? 8.776 -12.022 11.863 1.00 96.62 102 SER A C 1
ATOM 823 O O . SER A 1 102 ? 7.926 -11.708 11.020 1.00 96.62 102 SER A O 1
ATOM 825 N N . ALA A 1 103 ? 10.078 -11.867 11.606 1.00 96.19 103 ALA A N 1
ATOM 826 C CA . ALA A 1 103 ? 10.574 -11.504 10.274 1.00 96.19 103 ALA A CA 1
ATOM 827 C C . ALA A 1 103 ? 10.218 -12.578 9.228 1.00 96.19 103 ALA A C 1
ATOM 829 O O . ALA A 1 103 ? 9.751 -12.246 8.136 1.00 96.19 103 ALA A O 1
ATOM 830 N N . ASP A 1 104 ? 10.338 -13.853 9.601 1.00 97.31 104 ASP A N 1
ATOM 831 C CA . ASP A 1 104 ? 10.000 -14.979 8.730 1.00 97.31 104 ASP A CA 1
ATOM 832 C C . ASP A 1 104 ? 8.511 -15.020 8.408 1.00 97.31 104 ASP A C 1
ATOM 834 O O . ASP A 1 104 ? 8.144 -15.185 7.247 1.00 97.31 104 ASP A O 1
ATOM 838 N N . GLN A 1 105 ? 7.640 -14.774 9.390 1.00 96.94 105 GLN A N 1
ATOM 839 C CA . GLN A 1 105 ? 6.199 -14.678 9.149 1.00 96.94 105 GLN A CA 1
ATOM 840 C C . GLN A 1 105 ? 5.865 -13.552 8.160 1.00 96.94 105 GLN A C 1
ATOM 842 O O . GLN A 1 105 ? 5.093 -13.769 7.226 1.00 96.94 105 GLN A O 1
ATOM 847 N N . CYS A 1 106 ? 6.486 -12.373 8.295 1.00 97.31 106 CYS A N 1
ATOM 848 C CA . CYS A 1 106 ? 6.304 -11.285 7.326 1.00 97.31 106 CYS A CA 1
ATOM 849 C C . CYS A 1 106 ? 6.758 -11.678 5.913 1.00 97.31 106 CYS A C 1
ATOM 851 O O . CYS A 1 106 ? 6.079 -11.365 4.929 1.00 97.31 106 CYS A O 1
ATOM 853 N N . LYS A 1 107 ? 7.892 -12.378 5.804 1.00 97.00 107 LYS A N 1
ATOM 854 C CA . LYS A 1 107 ? 8.409 -12.875 4.525 1.00 97.00 107 LYS A CA 1
ATOM 855 C C . LYS A 1 107 ? 7.457 -13.899 3.906 1.00 97.00 107 LYS A C 1
ATOM 857 O O . LYS A 1 107 ? 7.133 -13.782 2.727 1.00 97.00 107 LYS A O 1
ATOM 862 N N . GLN A 1 108 ? 6.950 -14.842 4.698 1.00 97.81 108 GLN A N 1
ATOM 863 C CA . GLN A 1 108 ? 5.984 -15.843 4.239 1.00 97.81 108 GLN A CA 1
ATOM 864 C C . GLN A 1 108 ? 4.676 -15.209 3.766 1.00 97.81 108 GLN A C 1
ATOM 866 O O . GLN A 1 108 ? 4.166 -15.593 2.713 1.00 97.81 108 GLN A O 1
ATOM 871 N N . ILE A 1 109 ? 4.167 -14.195 4.474 1.00 97.88 109 ILE A N 1
ATOM 872 C CA . ILE A 1 109 ? 2.997 -13.428 4.025 1.00 97.88 109 ILE A CA 1
ATOM 873 C C . ILE A 1 109 ? 3.285 -12.764 2.679 1.00 97.88 109 ILE A C 1
ATOM 875 O O . ILE A 1 109 ? 2.476 -12.882 1.763 1.00 97.88 109 ILE A O 1
ATOM 879 N N . THR A 1 110 ? 4.442 -12.116 2.525 1.00 97.44 110 THR A N 1
ATOM 880 C CA . THR A 1 110 ? 4.812 -11.449 1.265 1.00 97.44 110 THR A CA 1
ATOM 881 C C . THR A 1 110 ? 4.819 -12.442 0.097 1.00 97.44 110 THR A C 1
ATOM 883 O O . THR A 1 110 ? 4.182 -12.189 -0.924 1.00 97.44 110 THR A O 1
ATOM 886 N N . LEU A 1 111 ? 5.463 -13.602 0.265 1.00 97.00 111 LEU A N 1
ATOM 887 C CA . LEU A 1 111 ? 5.559 -14.646 -0.764 1.00 97.00 111 LEU A CA 1
ATOM 888 C C . LEU A 1 111 ? 4.200 -15.289 -1.081 1.00 97.00 111 LEU A C 1
ATOM 890 O O . LEU A 1 111 ? 3.848 -15.470 -2.244 1.00 97.00 111 LEU A O 1
ATOM 894 N N . SER A 1 112 ? 3.394 -15.565 -0.057 1.00 97.56 112 SER A N 1
ATOM 895 C CA . SER A 1 112 ? 2.074 -16.199 -0.207 1.00 97.56 112 SER A CA 1
ATOM 896 C C . SER A 1 112 ? 1.015 -15.261 -0.798 1.00 97.56 112 SER A C 1
ATOM 898 O O . SER A 1 112 ? -0.106 -15.674 -1.100 1.00 97.56 112 SER A O 1
ATOM 900 N N . THR A 1 113 ? 1.341 -13.976 -0.949 1.00 97.75 113 THR A N 1
ATOM 901 C CA . THR A 1 113 ? 0.407 -12.944 -1.405 1.00 97.75 113 THR A CA 1
ATOM 902 C C . THR A 1 113 ? 0.858 -12.234 -2.680 1.00 97.75 113 THR A C 1
ATOM 904 O O . THR A 1 113 ? 0.289 -11.201 -3.027 1.00 97.75 113 THR A O 1
ATOM 907 N N . VAL A 1 114 ? 1.818 -12.803 -3.422 1.00 96.69 114 VAL A N 1
ATOM 908 C CA . VAL A 1 114 ? 2.336 -12.257 -4.697 1.00 96.69 114 VAL A CA 1
ATOM 909 C C . VAL A 1 114 ? 1.237 -12.033 -5.743 1.00 96.69 114 VAL A C 1
ATOM 911 O O . VAL A 1 114 ? 1.319 -11.097 -6.527 1.00 96.69 114 VAL A O 1
ATOM 914 N N . GLN A 1 115 ? 0.165 -12.831 -5.728 1.00 93.00 115 GLN A N 1
ATOM 915 C CA . GLN A 1 115 ? -0.988 -12.654 -6.628 1.00 93.00 115 GLN A CA 1
ATOM 916 C C . GLN A 1 115 ? -1.933 -11.502 -6.218 1.00 93.00 115 GLN A C 1
ATOM 918 O O . GLN A 1 115 ? -2.966 -11.278 -6.855 1.00 93.00 115 GLN A O 1
ATOM 923 N N . GLN A 1 116 ? -1.601 -10.786 -5.140 1.00 93.75 116 GLN A N 1
ATOM 924 C CA . GLN A 1 116 ? -2.289 -9.603 -4.633 1.00 93.75 116 GLN A CA 1
ATOM 925 C C . GLN A 1 116 ? -3.818 -9.744 -4.604 1.00 93.75 116 GLN A C 1
ATOM 927 O O . GLN A 1 116 ? -4.354 -10.535 -3.834 1.00 93.75 116 GLN A O 1
ATOM 932 N N . SER A 1 117 ? -4.536 -8.996 -5.452 1.00 90.69 117 SER A N 1
ATOM 933 C CA . SER A 1 117 ? -6.002 -8.936 -5.467 1.00 90.69 117 SER A CA 1
ATOM 934 C C . SER A 1 117 ? -6.697 -10.282 -5.706 1.00 90.69 117 SER A C 1
ATOM 936 O O . SER A 1 117 ? -7.860 -10.420 -5.323 1.00 90.69 117 SER A O 1
ATOM 938 N N . GLN A 1 118 ? -5.998 -11.267 -6.281 1.00 90.56 118 GLN A N 1
ATOM 939 C CA . GLN A 1 118 ? -6.503 -12.630 -6.483 1.00 90.56 118 GLN A CA 1
ATOM 940 C C . GLN A 1 118 ? -6.301 -13.538 -5.255 1.00 90.56 118 GLN A C 1
ATOM 942 O O . GLN A 1 118 ? -6.867 -14.624 -5.191 1.00 90.56 118 GLN A O 1
ATOM 947 N N . SER A 1 119 ? -5.527 -13.104 -4.255 1.00 93.88 119 SER A N 1
ATOM 948 C CA . SER A 1 119 ? -5.255 -13.868 -3.036 1.00 93.88 119 SER A CA 1
ATOM 949 C C . SER A 1 119 ? -6.204 -13.468 -1.903 1.00 93.88 119 SER A C 1
ATOM 951 O O . SER A 1 119 ? -6.208 -12.329 -1.433 1.00 93.88 119 SER A O 1
ATOM 953 N N . GLY A 1 120 ? -6.987 -14.426 -1.399 1.00 94.38 120 GLY A N 1
ATOM 954 C CA . GLY A 1 120 ? -7.824 -14.219 -0.210 1.00 94.38 120 GLY A CA 1
ATOM 955 C C . GLY A 1 120 ? -7.006 -13.857 1.037 1.00 94.38 120 GLY A C 1
ATOM 956 O O . GLY A 1 120 ? -7.421 -13.004 1.823 1.00 94.38 120 GLY A O 1
ATOM 957 N N . LEU A 1 121 ? -5.807 -14.437 1.169 1.00 96.31 121 LEU A N 1
ATOM 958 C CA . LEU A 1 121 ? -4.858 -14.118 2.240 1.00 96.31 121 LEU A CA 1
ATOM 959 C C . LEU A 1 121 ? -4.368 -12.667 2.150 1.00 96.31 121 LEU A C 1
ATOM 961 O O . LEU A 1 121 ? -4.253 -11.984 3.163 1.00 96.31 121 LEU A O 1
ATOM 965 N N . TRP A 1 122 ? -4.124 -12.162 0.939 1.00 96.44 122 TRP A N 1
ATOM 966 C CA . TRP A 1 122 ? -3.733 -10.764 0.748 1.00 96.44 122 TRP A CA 1
ATOM 967 C C . TRP A 1 122 ? -4.817 -9.809 1.253 1.00 96.44 122 TRP A C 1
ATOM 969 O O . TRP A 1 122 ? -4.515 -8.826 1.934 1.00 96.44 122 TRP A O 1
ATOM 979 N N . HIS A 1 123 ? -6.092 -10.117 0.988 1.00 92.62 123 HIS A N 1
ATOM 980 C CA . HIS A 1 123 ? -7.204 -9.333 1.526 1.00 92.62 123 HIS A CA 1
ATOM 981 C C . HIS A 1 123 ? -7.253 -9.405 3.051 1.00 92.62 123 HIS A C 1
ATOM 983 O O . HIS A 1 123 ? -7.334 -8.356 3.690 1.00 92.62 123 HIS A O 1
ATOM 989 N N . SER A 1 124 ? -7.179 -10.595 3.654 1.00 93.69 124 SER A N 1
ATOM 990 C CA . SER A 1 124 ? -7.275 -10.737 5.114 1.00 93.69 124 SER A CA 1
ATOM 991 C C . SER A 1 124 ? -6.124 -10.038 5.850 1.00 93.69 124 SER A C 1
ATOM 993 O O . SER A 1 124 ? -6.370 -9.321 6.821 1.00 93.69 124 SER A O 1
ATOM 995 N N . GLU A 1 125 ? -4.888 -10.147 5.359 1.00 95.69 125 GLU A N 1
ATOM 996 C CA . GLU A 1 125 ? -3.724 -9.485 5.961 1.00 95.69 125 GLU A CA 1
ATOM 997 C C . GLU A 1 125 ? -3.761 -7.959 5.822 1.00 95.69 125 GLU A C 1
ATOM 999 O O . GLU A 1 125 ? -3.297 -7.241 6.716 1.00 95.69 125 GLU A O 1
ATOM 1004 N N . ARG A 1 126 ? -4.362 -7.441 4.743 1.00 93.62 126 ARG A N 1
ATOM 1005 C CA . ARG A 1 126 ? -4.581 -5.999 4.566 1.00 93.62 126 ARG A CA 1
ATOM 1006 C C . ARG A 1 126 ? -5.636 -5.430 5.498 1.00 93.62 126 ARG A C 1
ATOM 1008 O O . ARG A 1 126 ? -5.472 -4.298 5.932 1.00 93.62 126 ARG A O 1
ATOM 1015 N N . HIS A 1 127 ? -6.687 -6.181 5.831 1.00 90.94 127 HIS A N 1
ATOM 1016 C CA . HIS A 1 127 ? -7.715 -5.703 6.768 1.00 90.94 127 HIS A CA 1
ATOM 1017 C C . HIS A 1 127 ? -7.167 -5.497 8.185 1.00 90.94 127 HIS A C 1
ATOM 1019 O O . HIS A 1 127 ? -7.705 -4.691 8.939 1.00 90.94 127 HIS A O 1
ATOM 1025 N N . LYS A 1 128 ? -6.067 -6.172 8.528 1.00 93.06 128 LYS A N 1
ATOM 1026 C CA . LYS A 1 128 ? -5.381 -6.014 9.814 1.00 93.06 128 LYS A CA 1
ATOM 1027 C C . LYS A 1 128 ? -4.492 -4.763 9.870 1.00 93.06 128 LYS A C 1
ATOM 1029 O O . LYS A 1 128 ? -3.981 -4.441 10.936 1.00 93.06 128 LYS A O 1
ATOM 1034 N N . ARG A 1 129 ? -4.243 -4.084 8.739 1.00 94.50 129 ARG A N 1
ATOM 1035 C CA . ARG A 1 129 ? -3.156 -3.099 8.595 1.00 94.50 129 ARG A CA 1
ATOM 1036 C C . ARG A 1 129 ? -3.576 -1.811 7.900 1.00 94.50 129 ARG A C 1
ATOM 1038 O O . ARG A 1 129 ? -4.458 -1.756 7.045 1.00 94.50 129 ARG A O 1
ATOM 1045 N N . ILE A 1 130 ? -2.851 -0.751 8.217 1.00 94.31 130 ILE A N 1
ATOM 1046 C CA . ILE A 1 130 ? -2.850 0.490 7.456 1.00 94.31 130 ILE A CA 1
ATOM 1047 C C . ILE A 1 130 ? -1.951 0.283 6.232 1.00 94.31 130 ILE A C 1
ATOM 1049 O O . ILE A 1 130 ? -0.802 -0.137 6.350 1.00 94.31 130 ILE A O 1
ATOM 1053 N N . THR A 1 131 ? -2.474 0.562 5.039 1.00 95.12 131 THR A N 1
ATOM 1054 C CA . THR A 1 131 ? -1.783 0.279 3.774 1.00 95.12 131 THR A CA 1
ATOM 1055 C C . THR A 1 131 ? -1.417 1.565 3.048 1.00 95.12 131 THR A C 1
ATOM 1057 O O . THR A 1 131 ? -2.152 2.545 3.140 1.00 95.12 131 THR A O 1
ATOM 1060 N N . ALA A 1 132 ? -0.351 1.569 2.245 1.00 93.56 132 ALA A N 1
ATOM 1061 C CA . ALA A 1 132 ? 0.048 2.751 1.462 1.00 93.56 132 ALA A CA 1
ATOM 1062 C C . ALA A 1 132 ? -1.132 3.411 0.706 1.00 93.56 132 ALA A C 1
ATOM 1064 O O . ALA A 1 132 ? -1.322 4.626 0.764 1.00 93.56 132 ALA A O 1
ATOM 1065 N N . SER A 1 133 ? -2.009 2.597 0.103 1.00 90.38 133 SER A N 1
ATOM 1066 C CA . SER A 1 133 ? -3.205 3.059 -0.620 1.00 90.38 133 SER A CA 1
ATOM 1067 C C . SER A 1 133 ? -4.243 3.809 0.233 1.00 90.38 133 SER A C 1
ATOM 1069 O O . SER A 1 133 ? -4.988 4.636 -0.295 1.00 90.38 133 SER A O 1
ATOM 1071 N N . ASN A 1 134 ? -4.315 3.548 1.545 1.00 90.19 134 ASN A N 1
ATOM 1072 C CA . ASN A 1 134 ? -5.239 4.229 2.460 1.00 90.19 134 ASN A CA 1
ATOM 1073 C C . ASN A 1 134 ? -4.546 5.301 3.327 1.00 90.19 134 ASN A C 1
ATOM 1075 O O . ASN A 1 134 ? -5.206 6.247 3.764 1.00 90.19 134 ASN A O 1
ATOM 1079 N N . PHE A 1 135 ? -3.222 5.221 3.483 1.00 91.94 135 PHE A N 1
ATOM 1080 C CA . PHE A 1 135 ? -2.417 6.081 4.352 1.00 91.94 135 PHE A CA 1
ATOM 1081 C C . PHE A 1 135 ? -2.586 7.573 4.052 1.00 91.94 135 PHE A C 1
ATOM 1083 O O . PHE A 1 135 ? -2.828 8.377 4.952 1.00 91.94 135 PHE A O 1
ATOM 1090 N N . GLY A 1 136 ? -2.577 7.952 2.770 1.00 89.62 136 GLY A N 1
ATOM 1091 C CA . GLY A 1 136 ? -2.777 9.348 2.375 1.00 89.62 136 GLY A CA 1
ATOM 1092 C C . GLY A 1 136 ? -4.143 9.912 2.793 1.00 89.62 136 GLY A C 1
ATOM 1093 O O . GLY A 1 136 ? -4.256 11.099 3.093 1.00 89.62 136 GLY A O 1
ATOM 1094 N N . SER A 1 137 ? -5.185 9.078 2.834 1.00 85.88 137 SER A N 1
ATOM 1095 C CA . SER A 1 137 ? -6.516 9.486 3.305 1.00 85.88 137 SER A CA 1
ATOM 1096 C C . SER A 1 137 ? -6.579 9.619 4.826 1.00 85.88 137 SER A C 1
ATOM 1098 O O . SER A 1 137 ? -7.341 10.450 5.316 1.00 85.88 137 SER A O 1
ATOM 1100 N N . ILE A 1 138 ? -5.775 8.838 5.556 1.00 87.81 138 ILE A N 1
ATOM 1101 C CA . ILE A 1 138 ? -5.646 8.914 7.018 1.00 87.81 138 ILE A CA 1
ATOM 1102 C C . ILE A 1 138 ? -4.964 10.227 7.410 1.00 87.81 138 ILE A C 1
ATOM 1104 O O . ILE A 1 138 ? -5.543 11.006 8.163 1.00 87.81 138 ILE A O 1
ATOM 1108 N N . ILE A 1 139 ? -3.791 10.520 6.838 1.00 88.19 139 ILE A N 1
ATOM 1109 C CA . ILE A 1 139 ? -3.016 11.727 7.180 1.00 88.19 139 ILE A CA 1
ATOM 1110 C C . ILE A 1 139 ? -3.775 13.010 6.832 1.00 88.19 139 ILE A C 1
ATOM 1112 O O . ILE A 1 139 ? -3.760 13.972 7.591 1.00 88.19 139 ILE A O 1
ATOM 1116 N N . ARG A 1 140 ? -4.464 13.041 5.685 1.00 86.62 140 ARG A N 1
ATOM 1117 C CA . ARG A 1 140 ? -5.204 14.233 5.233 1.00 86.62 140 ARG A CA 1
ATOM 1118 C C . ARG A 1 140 ? -6.615 14.332 5.813 1.00 86.62 140 ARG A C 1
ATOM 1120 O O . ARG A 1 140 ? -7.414 15.141 5.331 1.00 86.62 140 ARG A O 1
ATOM 1127 N N . ARG A 1 141 ? -6.975 13.486 6.783 1.00 82.81 141 ARG A N 1
ATOM 1128 C CA . ARG A 1 141 ? -8.313 13.513 7.374 1.00 82.81 141 ARG A CA 1
ATOM 1129 C C . ARG A 1 141 ? -8.549 14.869 8.040 1.00 82.81 141 ARG A C 1
ATOM 1131 O O . ARG A 1 141 ? -7.747 15.330 8.840 1.00 82.81 141 ARG A O 1
ATOM 1138 N N . ASN A 1 142 ? -9.704 15.472 7.759 1.00 78.44 142 ASN A N 1
ATOM 1139 C CA . ASN A 1 142 ? -10.152 16.655 8.484 1.00 78.44 142 ASN A CA 1
ATOM 1140 C C . ASN A 1 142 ? -10.625 16.242 9.896 1.00 78.44 142 ASN A C 1
ATOM 1142 O O . ASN A 1 142 ? -11.605 15.492 9.989 1.00 78.44 142 ASN A O 1
ATOM 1146 N N . PRO A 1 143 ? -9.979 16.718 10.978 1.00 76.12 143 PRO A N 1
ATOM 1147 C CA . PRO A 1 143 ? -10.344 16.351 12.344 1.00 76.12 143 PRO A CA 1
ATOM 1148 C C . PRO A 1 143 ? -11.751 16.815 12.739 1.00 76.12 143 PRO A C 1
ATOM 1150 O O . PRO A 1 143 ? -12.388 16.142 13.542 1.00 76.12 143 PRO A O 1
ATOM 1153 N N . SER A 1 144 ? -12.274 17.881 12.121 1.00 77.81 144 SER A N 1
ATOM 1154 C CA . SER A 1 144 ? -13.619 18.415 12.376 1.00 77.81 144 SER A CA 1
ATOM 1155 C C . SER A 1 144 ? -14.756 17.544 11.823 1.00 77.81 144 SER A C 1
ATOM 1157 O O . SER A 1 144 ? -15.921 17.821 12.094 1.00 77.81 144 SER A O 1
ATOM 1159 N N . LEU A 1 145 ? -14.462 16.521 11.006 1.00 76.19 145 LEU A N 1
ATOM 1160 C CA . LEU A 1 145 ? -15.474 15.590 10.494 1.00 76.19 145 LEU A CA 1
ATOM 1161 C C . LEU A 1 145 ? -15.562 14.331 11.369 1.00 76.19 145 LEU A C 1
ATOM 1163 O O . LEU A 1 145 ? -14.522 13.823 11.784 1.00 76.19 145 LEU A O 1
ATOM 1167 N N . PRO A 1 146 ? -16.753 13.738 11.570 1.00 77.25 146 PRO A N 1
ATOM 1168 C CA . PRO A 1 146 ? -16.905 12.511 12.355 1.00 77.25 146 PRO A CA 1
ATOM 1169 C C . PRO A 1 146 ? -15.986 11.363 11.897 1.00 77.25 146 PRO A C 1
ATOM 1171 O O . PRO A 1 146 ? -15.884 11.062 10.702 1.00 77.25 146 PRO A O 1
ATOM 1174 N N . ILE A 1 147 ? -15.305 10.714 12.850 1.00 80.88 147 ILE A N 1
ATOM 1175 C CA . ILE A 1 147 ? -14.343 9.627 12.584 1.00 80.88 147 ILE A CA 1
ATOM 1176 C C . ILE A 1 147 ? -15.025 8.301 12.218 1.00 80.88 147 ILE A C 1
ATOM 1178 O O . ILE A 1 147 ? -14.502 7.532 11.412 1.00 80.88 147 ILE A O 1
ATOM 1182 N N . ASN A 1 148 ? -16.228 8.063 12.739 1.00 79.75 148 ASN A N 1
ATOM 1183 C CA . ASN A 1 148 ? -16.991 6.825 12.573 1.00 79.75 148 ASN A CA 1
ATOM 1184 C C . ASN A 1 148 ? -17.165 6.403 11.101 1.00 79.75 148 ASN A C 1
ATOM 1186 O O . ASN A 1 148 ? -16.927 5.250 10.745 1.00 79.75 148 ASN A O 1
ATOM 1190 N N . LYS A 1 149 ? -17.534 7.336 10.215 1.00 76.50 149 LYS A N 1
ATOM 1191 C CA . LYS A 1 149 ? -17.714 7.058 8.783 1.00 76.50 149 LYS A CA 1
ATOM 1192 C C . LYS A 1 149 ? -16.392 6.700 8.108 1.00 76.50 149 LYS A C 1
ATOM 1194 O O . LYS A 1 149 ? -16.369 5.846 7.226 1.00 76.50 149 LYS A O 1
ATOM 1199 N N . PHE A 1 150 ? -15.309 7.357 8.513 1.00 80.12 150 PHE A N 1
ATOM 1200 C CA . PHE A 1 150 ? -13.978 7.098 7.981 1.00 80.12 150 PHE A CA 1
ATOM 1201 C C . PHE A 1 150 ? -13.492 5.697 8.370 1.00 80.12 150 PHE A C 1
ATOM 1203 O O . PHE A 1 150 ? -13.140 4.916 7.491 1.00 80.12 150 PHE A O 1
ATOM 1210 N N . VAL A 1 151 ? -13.576 5.354 9.659 1.00 84.44 151 VAL A N 1
ATOM 1211 C CA . VAL A 1 151 ? -13.202 4.029 10.182 1.00 84.44 151 VAL A CA 1
ATOM 1212 C C . VAL A 1 151 ? -14.059 2.932 9.557 1.00 84.44 151 VAL A C 1
ATOM 1214 O O . VAL A 1 151 ? -13.525 1.934 9.085 1.00 84.44 151 VAL A O 1
ATOM 1217 N N . ARG A 1 152 ? -15.377 3.141 9.439 1.00 83.12 152 ARG A N 1
ATOM 1218 C CA . ARG A 1 152 ? -16.268 2.185 8.767 1.00 83.12 152 ARG A CA 1
ATOM 1219 C C . ARG A 1 152 ? -15.852 1.929 7.318 1.00 83.12 152 ARG A C 1
ATOM 1221 O O . ARG A 1 152 ? -15.850 0.783 6.890 1.00 83.12 152 ARG A O 1
ATOM 1228 N N . ASN A 1 153 ? -15.500 2.972 6.567 1.00 82.25 153 ASN A N 1
ATOM 1229 C CA . ASN A 1 153 ? -15.043 2.819 5.184 1.00 82.25 153 ASN A CA 1
ATOM 1230 C C . ASN A 1 153 ? -13.682 2.114 5.090 1.00 82.25 153 ASN A C 1
ATOM 1232 O O . ASN A 1 153 ? -13.435 1.422 4.106 1.00 82.25 153 ASN A O 1
ATOM 1236 N N . LEU A 1 154 ? -12.810 2.309 6.082 1.00 83.44 154 LEU A N 1
ATOM 1237 C CA . LEU A 1 154 ? -11.503 1.662 6.154 1.00 83.44 154 LEU A CA 1
ATOM 1238 C C . LEU A 1 154 ? -11.636 0.158 6.436 1.00 83.44 154 LEU A C 1
ATOM 1240 O O . LEU A 1 154 ? -11.006 -0.637 5.749 1.00 83.44 154 LEU A O 1
ATOM 1244 N N . LEU A 1 155 ? -12.480 -0.212 7.406 1.00 82.50 155 LEU A N 1
ATOM 1245 C CA . LEU A 1 155 ? -12.660 -1.595 7.864 1.00 82.50 155 LEU A CA 1
ATOM 1246 C C . LEU A 1 155 ? -13.590 -2.422 6.968 1.00 82.50 155 LEU A C 1
ATOM 1248 O O . LEU A 1 155 ? -13.385 -3.618 6.807 1.00 82.50 155 LEU A O 1
ATOM 1252 N N . TYR A 1 156 ? -14.618 -1.796 6.392 1.00 81.62 156 TYR A N 1
ATOM 1253 C CA . TYR A 1 156 ? -15.690 -2.483 5.662 1.00 81.62 156 TYR A CA 1
ATOM 1254 C C . TYR A 1 156 ? -15.821 -1.969 4.227 1.00 81.62 156 TYR A C 1
ATOM 1256 O O . TYR A 1 156 ? -16.931 -1.780 3.718 1.00 81.62 156 TYR A O 1
ATOM 1264 N N . SER A 1 157 ? -14.691 -1.688 3.572 1.00 78.50 157 SER A N 1
ATOM 1265 C CA . SER A 1 157 ? -14.689 -1.260 2.174 1.00 78.50 157 SER A CA 1
ATOM 1266 C C . SER A 1 157 ? -15.383 -2.304 1.295 1.00 78.50 157 SER A C 1
ATOM 1268 O O . SER A 1 157 ? -14.971 -3.455 1.224 1.00 78.50 157 SER A O 1
ATOM 1270 N N . GLN A 1 158 ? -16.437 -1.891 0.590 1.00 74.75 158 GLN A N 1
ATOM 1271 C CA . GLN A 1 158 ? -17.189 -2.753 -0.332 1.00 74.75 158 GLN A CA 1
ATOM 1272 C C . GLN A 1 158 ? -16.744 -2.583 -1.791 1.00 74.75 158 GLN A C 1
ATOM 1274 O O . GLN A 1 158 ? -17.485 -2.917 -2.717 1.00 74.75 158 GLN A O 1
ATOM 1279 N N . PHE A 1 159 ? -15.569 -1.996 -2.027 1.00 78.19 159 PHE A N 1
ATOM 1280 C CA . PHE A 1 159 ? -15.102 -1.736 -3.382 1.00 78.19 159 PHE A CA 1
ATOM 1281 C C . PHE A 1 159 ? -14.752 -3.045 -4.101 1.00 78.19 159 PHE A C 1
ATOM 1283 O O . PHE A 1 159 ? -13.777 -3.705 -3.762 1.00 78.19 159 PHE A O 1
ATOM 1290 N N . LYS A 1 160 ? -15.533 -3.396 -5.129 1.00 76.19 160 LYS A N 1
ATOM 1291 C CA . LYS A 1 160 ? -15.353 -4.616 -5.941 1.00 76.19 160 LYS A CA 1
ATOM 1292 C C . LYS A 1 160 ? -14.591 -4.381 -7.254 1.00 76.19 160 LYS A C 1
ATOM 1294 O O . LYS A 1 160 ? -14.661 -5.199 -8.165 1.00 76.19 160 LYS A O 1
ATOM 1299 N N . GLY A 1 161 ? -13.905 -3.247 -7.385 1.00 78.31 161 GLY A N 1
ATOM 1300 C CA . GLY A 1 161 ? -13.317 -2.829 -8.655 1.00 78.31 161 GLY A CA 1
ATOM 1301 C C . GLY A 1 161 ? -14.310 -2.105 -9.569 1.00 78.31 161 GLY A C 1
ATOM 1302 O O . GLY A 1 161 ? -15.529 -2.240 -9.463 1.00 78.31 161 GLY A O 1
ATOM 1303 N N . ASN A 1 162 ? -13.779 -1.309 -10.490 1.00 83.62 162 ASN A N 1
ATOM 1304 C CA . ASN A 1 162 ? -14.529 -0.652 -11.556 1.00 83.62 162 ASN A CA 1
ATOM 1305 C C . ASN A 1 162 ? -13.843 -0.912 -12.911 1.00 83.62 162 ASN A C 1
ATOM 1307 O O . ASN A 1 162 ? -12.826 -1.602 -12.986 1.00 83.62 162 ASN A O 1
ATOM 1311 N N . ARG A 1 163 ? -14.393 -0.367 -14.005 1.00 84.62 163 ARG A N 1
ATOM 1312 C CA . ARG A 1 163 ? -13.775 -0.491 -15.338 1.00 84.62 163 ARG A CA 1
ATOM 1313 C C . ARG A 1 163 ? -12.315 -0.023 -15.341 1.00 84.62 163 ARG A C 1
ATOM 1315 O O . ARG A 1 163 ? -11.502 -0.628 -16.028 1.00 84.62 163 ARG A O 1
ATOM 1322 N N . HIS A 1 164 ? -11.991 1.008 -14.560 1.00 84.06 164 HIS A N 1
ATOM 1323 C CA . HIS A 1 164 ? -10.636 1.535 -14.475 1.00 84.06 164 HIS A CA 1
ATOM 1324 C C . HIS A 1 164 ? -9.654 0.605 -13.796 1.00 84.06 164 HIS A C 1
ATOM 1326 O O . HIS A 1 164 ? -8.586 0.358 -14.346 1.00 84.06 164 HIS A O 1
ATOM 1332 N N . THR A 1 165 ? -10.030 0.027 -12.662 1.00 82.69 165 THR A N 1
ATOM 1333 C CA . THR A 1 165 ? -9.155 -0.923 -11.973 1.00 82.69 165 THR A CA 1
ATOM 1334 C C . THR A 1 165 ? -8.987 -2.211 -12.768 1.00 82.69 165 THR A C 1
ATOM 1336 O O . THR A 1 165 ? -7.885 -2.732 -12.825 1.00 82.69 165 THR A O 1
ATOM 1339 N N . ARG A 1 166 ? -10.042 -2.695 -13.443 1.00 86.19 166 ARG A N 1
ATOM 1340 C CA . ARG A 1 166 ? -9.941 -3.882 -14.310 1.00 86.19 166 ARG A CA 1
ATOM 1341 C C . ARG A 1 166 ? -8.998 -3.659 -15.488 1.00 86.19 166 ARG A C 1
ATOM 1343 O O . ARG A 1 166 ? -8.142 -4.492 -15.734 1.00 86.19 166 ARG A O 1
ATOM 1350 N N . ASN A 1 167 ? -9.132 -2.531 -16.183 1.00 85.75 167 ASN A N 1
ATOM 1351 C CA . ASN A 1 167 ? -8.215 -2.186 -17.267 1.00 85.75 167 ASN A CA 1
ATOM 1352 C C . ASN A 1 167 ? -6.780 -2.008 -16.763 1.00 85.75 167 ASN A C 1
ATOM 1354 O O . ASN A 1 167 ? -5.855 -2.433 -17.436 1.00 85.75 167 ASN A O 1
ATOM 1358 N N . GLY A 1 168 ? -6.608 -1.388 -15.589 1.00 86.06 168 GLY A N 1
ATOM 1359 C CA . GLY A 1 168 ? -5.301 -1.229 -14.958 1.00 86.06 168 GLY A CA 1
ATOM 1360 C C . GLY A 1 168 ? -4.599 -2.567 -14.769 1.00 86.06 168 GLY A C 1
ATOM 1361 O O . GLY A 1 168 ? -3.506 -2.723 -15.293 1.00 86.06 168 GLY A O 1
ATOM 1362 N N . ILE A 1 169 ? -5.289 -3.527 -14.141 1.00 86.38 169 ILE A N 1
ATOM 1363 C CA . ILE A 1 169 ? -4.795 -4.896 -13.923 1.00 86.38 169 ILE A CA 1
ATOM 1364 C C . ILE A 1 169 ? -4.454 -5.587 -15.252 1.00 86.38 169 ILE A C 1
ATOM 1366 O O . ILE A 1 169 ? -3.411 -6.214 -15.364 1.00 86.38 169 ILE A O 1
ATOM 1370 N N . LEU A 1 170 ? -5.315 -5.468 -16.269 1.00 88.50 170 LEU A N 1
ATOM 1371 C CA . LEU A 1 170 ? -5.088 -6.111 -17.572 1.00 88.50 170 LEU A CA 1
ATOM 1372 C C . LEU A 1 170 ? -3.885 -5.537 -18.331 1.00 88.50 170 LEU A C 1
ATOM 1374 O O . LEU A 1 170 ? -3.231 -6.265 -19.065 1.00 88.50 170 LEU A O 1
ATOM 1378 N N . GLN A 1 171 ? -3.628 -4.236 -18.195 1.00 89.44 171 GLN A N 1
ATOM 1379 C CA . GLN A 1 171 ? -2.552 -3.553 -18.917 1.00 89.44 171 GLN A CA 1
ATOM 1380 C C . GLN A 1 171 ? -1.224 -3.545 -18.160 1.00 89.44 171 GLN A C 1
ATOM 1382 O O . GLN A 1 171 ? -0.214 -3.161 -18.735 1.00 89.44 171 GLN A O 1
ATOM 1387 N N . GLU A 1 172 ? -1.215 -3.928 -16.885 1.00 90.56 172 GLU A N 1
ATOM 1388 C CA . GLU A 1 172 ? -0.041 -3.819 -16.016 1.00 90.56 172 GLU A CA 1
ATOM 1389 C C . GLU A 1 172 ? 1.166 -4.573 -16.579 1.00 90.56 172 GLU A C 1
ATOM 1391 O O . GLU A 1 172 ? 2.235 -3.984 -16.727 1.00 90.56 172 GLU A O 1
ATOM 1396 N N . ASP A 1 173 ? 0.970 -5.829 -16.990 1.00 91.00 173 ASP A N 1
ATOM 1397 C CA . ASP A 1 173 ? 2.036 -6.650 -17.572 1.00 91.00 173 ASP A CA 1
ATOM 1398 C C . ASP A 1 173 ? 2.570 -6.032 -18.877 1.00 91.00 173 ASP A C 1
ATOM 1400 O O . ASP A 1 173 ? 3.779 -5.960 -19.077 1.00 91.00 173 ASP A O 1
ATOM 1404 N N . THR A 1 174 ? 1.694 -5.492 -19.734 1.00 92.19 174 THR A N 1
ATOM 1405 C CA . THR A 1 174 ? 2.111 -4.781 -20.955 1.00 92.19 174 THR A CA 1
ATOM 1406 C C . THR A 1 174 ? 2.946 -3.542 -20.631 1.00 92.19 174 THR A C 1
ATOM 1408 O O . THR A 1 174 ? 3.987 -3.330 -21.245 1.00 92.19 174 THR A O 1
ATOM 1411 N N . THR A 1 175 ? 2.539 -2.748 -19.639 1.00 93.06 175 THR A N 1
ATOM 1412 C CA . THR A 1 175 ? 3.282 -1.553 -19.213 1.00 93.06 175 THR A CA 1
ATOM 1413 C C . THR A 1 175 ? 4.648 -1.899 -18.621 1.00 93.06 175 THR A C 1
ATOM 1415 O O . THR A 1 175 ? 5.606 -1.152 -18.818 1.00 93.06 175 THR A O 1
ATOM 1418 N N . ILE A 1 176 ? 4.765 -3.030 -17.920 1.00 93.81 176 ILE A N 1
ATOM 1419 C CA . ILE A 1 176 ? 6.053 -3.530 -17.422 1.00 93.81 176 ILE A CA 1
ATOM 1420 C C . ILE A 1 176 ? 6.985 -3.876 -18.589 1.00 93.81 176 ILE A C 1
ATOM 1422 O O . ILE A 1 176 ? 8.160 -3.512 -18.546 1.00 93.81 176 ILE A O 1
ATOM 1426 N N . GLU A 1 177 ? 6.485 -4.542 -19.631 1.00 93.81 177 GLU A N 1
ATOM 1427 C CA . GLU A 1 177 ? 7.299 -4.874 -20.807 1.00 93.81 177 GLU A CA 1
ATOM 1428 C C . GLU A 1 177 ? 7.728 -3.621 -21.584 1.00 93.81 177 GLU A C 1
ATOM 1430 O O . GLU A 1 177 ? 8.901 -3.485 -21.928 1.00 93.81 177 GLU A O 1
ATOM 1435 N N . GLU A 1 178 ? 6.831 -2.650 -21.774 1.00 93.31 178 GLU A N 1
ATOM 1436 C CA . GLU A 1 178 ? 7.177 -1.350 -22.369 1.00 93.31 178 GLU A CA 1
ATOM 1437 C C . GLU A 1 178 ? 8.258 -0.619 -21.558 1.00 93.31 178 GLU A C 1
ATOM 1439 O O . GLU A 1 178 ? 9.201 -0.064 -22.124 1.00 93.31 178 GLU A O 1
ATOM 1444 N N . TYR A 1 179 ? 8.159 -0.653 -20.226 1.00 93.75 179 TYR A N 1
ATOM 1445 C CA . TYR A 1 179 ? 9.160 -0.067 -19.338 1.00 93.75 179 TYR A CA 1
ATOM 1446 C C . TYR A 1 179 ? 10.532 -0.746 -19.479 1.00 93.75 179 TYR A C 1
ATOM 1448 O O . TYR A 1 179 ? 11.545 -0.050 -19.571 1.00 93.75 179 TYR A O 1
ATOM 1456 N N . LYS A 1 180 ? 10.575 -2.083 -19.553 1.00 93.81 180 LYS A N 1
ATOM 1457 C CA . LYS A 1 180 ? 11.818 -2.841 -19.781 1.00 93.81 180 LYS A CA 1
ATOM 1458 C C . LYS A 1 180 ? 12.460 -2.495 -21.121 1.00 93.81 180 LYS A C 1
ATOM 1460 O O . LYS A 1 180 ? 13.657 -2.231 -21.160 1.00 93.81 180 LYS A O 1
ATOM 1465 N N . LEU A 1 181 ? 11.670 -2.458 -22.197 1.00 93.88 181 LEU A N 1
ATOM 1466 C CA . LEU A 1 181 ? 12.159 -2.093 -23.529 1.00 93.88 181 LEU A CA 1
ATOM 1467 C C . LEU A 1 181 ? 12.744 -0.681 -23.534 1.00 93.88 181 LEU A C 1
ATOM 1469 O O . LEU A 1 181 ? 13.839 -0.474 -24.051 1.00 93.88 181 LEU A O 1
ATOM 1473 N N . LYS A 1 182 ? 12.063 0.273 -22.887 1.00 93.25 182 LYS A N 1
ATOM 1474 C CA . LYS A 1 182 ? 12.543 1.653 -22.823 1.00 93.25 182 LYS A CA 1
ATOM 1475 C C . LYS A 1 182 ? 13.869 1.778 -22.075 1.00 93.25 182 LYS A C 1
ATOM 1477 O O . LYS A 1 182 ? 14.734 2.527 -22.504 1.00 93.25 182 LYS A O 1
ATOM 1482 N N . LYS A 1 183 ? 14.047 1.028 -20.987 1.00 92.06 183 LYS A N 1
ATOM 1483 C CA . LYS A 1 183 ? 15.321 0.982 -20.259 1.00 92.06 183 LYS A CA 1
ATOM 1484 C C . LYS A 1 183 ? 16.441 0.336 -21.075 1.00 92.06 183 LYS A C 1
ATOM 1486 O O . LYS A 1 183 ? 17.560 0.840 -21.065 1.00 92.06 183 LYS A O 1
ATOM 1491 N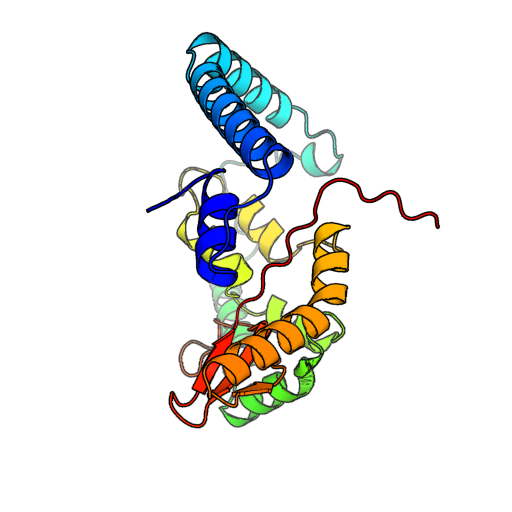 N . ALA A 1 184 ? 16.131 -0.702 -21.851 1.00 91.62 184 ALA A N 1
ATOM 1492 C CA . ALA A 1 184 ? 17.106 -1.329 -22.737 1.00 91.62 184 ALA A CA 1
ATOM 1493 C C . ALA A 1 184 ? 17.610 -0.374 -23.840 1.00 91.62 184 ALA A C 1
ATOM 1495 O O . ALA A 1 184 ? 18.790 -0.426 -24.181 1.00 91.62 184 ALA A O 1
ATOM 1496 N N . GLU A 1 185 ? 16.762 0.529 -24.358 1.00 93.50 185 GLU A N 1
ATOM 1497 C CA . GLU A 1 185 ? 17.185 1.595 -25.290 1.00 93.50 185 GLU A CA 1
ATOM 1498 C C . GLU A 1 185 ? 18.235 2.533 -24.671 1.00 93.50 185 GLU A C 1
ATOM 1500 O O . GLU A 1 185 ? 19.138 2.996 -25.366 1.00 93.50 185 GLU A O 1
ATOM 1505 N N . ASP A 1 186 ? 18.161 2.754 -23.356 1.00 89.69 186 ASP A N 1
ATOM 1506 C CA . ASP A 1 186 ? 19.127 3.544 -22.586 1.00 89.69 186 ASP A CA 1
ATOM 1507 C C . ASP A 1 186 ? 20.360 2.710 -22.151 1.00 89.69 186 ASP A C 1
ATOM 1509 O O . ASP A 1 186 ? 21.147 3.143 -21.310 1.00 89.69 186 ASP A O 1
ATOM 1513 N N . ASN A 1 187 ? 20.557 1.518 -22.735 1.00 88.81 187 ASN A N 1
ATOM 1514 C CA . ASN A 1 187 ? 21.580 0.524 -22.376 1.00 88.81 187 ASN A CA 1
ATOM 1515 C C . ASN A 1 187 ? 21.491 0.020 -20.922 1.00 88.81 187 ASN A C 1
ATOM 1517 O O . ASN A 1 187 ? 22.487 -0.433 -20.352 1.00 88.81 187 ASN A O 1
ATOM 1521 N N . GLU A 1 188 ? 20.300 0.058 -20.324 1.00 89.12 188 GLU A N 1
ATOM 1522 C CA . GLU A 1 188 ? 20.048 -0.423 -18.969 1.00 89.12 188 GLU A CA 1
ATOM 1523 C C . GLU A 1 188 ? 19.145 -1.664 -18.994 1.00 89.12 188 GLU A C 1
ATOM 1525 O O . GLU A 1 188 ? 17.948 -1.598 -19.273 1.00 89.12 188 GLU A O 1
ATOM 1530 N N . ASN A 1 189 ? 19.708 -2.823 -18.654 1.00 90.06 189 ASN A N 1
ATOM 1531 C CA . ASN A 1 189 ? 18.922 -4.045 -18.516 1.00 90.06 189 ASN A CA 1
ATOM 1532 C C . ASN A 1 189 ? 18.328 -4.134 -17.110 1.00 90.06 189 ASN A C 1
ATOM 1534 O O . ASN A 1 189 ? 19.055 -4.197 -16.115 1.00 90.06 189 ASN A O 1
ATOM 1538 N N . ILE A 1 190 ? 16.998 -4.192 -17.042 1.00 94.19 190 ILE A N 1
ATOM 1539 C CA . ILE A 1 190 ? 16.257 -4.264 -15.784 1.00 94.19 190 ILE A CA 1
ATOM 1540 C C . ILE A 1 190 ? 15.400 -5.527 -15.685 1.00 94.19 190 ILE A C 1
ATOM 1542 O O . ILE A 1 190 ? 14.861 -6.037 -16.668 1.00 94.19 190 ILE A O 1
ATOM 1546 N N . TYR A 1 191 ? 15.206 -5.987 -14.455 1.00 94.19 191 TYR A N 1
ATOM 1547 C CA . TYR A 1 191 ? 14.286 -7.063 -14.106 1.00 94.19 191 TYR A CA 1
ATOM 1548 C C . TYR A 1 191 ? 13.180 -6.511 -13.223 1.00 94.19 191 TYR A C 1
ATOM 1550 O O . TYR A 1 191 ? 13.456 -5.798 -12.263 1.00 94.19 191 TYR A O 1
ATOM 1558 N N . VAL A 1 192 ? 11.930 -6.855 -13.525 1.00 94.94 192 VAL A N 1
ATOM 1559 C CA . VAL A 1 192 ? 10.773 -6.441 -12.725 1.00 94.94 192 VAL A CA 1
ATOM 1560 C C . VAL A 1 192 ? 10.115 -7.683 -12.148 1.00 94.94 192 VAL A C 1
ATOM 1562 O O . VAL A 1 192 ? 9.611 -8.521 -12.894 1.00 94.94 192 VAL A O 1
ATOM 1565 N N . ASN A 1 193 ? 10.128 -7.797 -10.822 1.00 93.75 193 ASN A N 1
ATOM 1566 C CA . ASN A 1 193 ? 9.531 -8.904 -10.086 1.00 93.75 193 ASN A CA 1
ATOM 1567 C C . ASN A 1 193 ? 8.226 -8.466 -9.419 1.00 93.75 193 ASN A C 1
ATOM 1569 O O . ASN A 1 193 ? 8.177 -7.432 -8.746 1.00 93.75 193 ASN A O 1
ATOM 1573 N N . LYS A 1 194 ? 7.181 -9.289 -9.557 1.00 93.31 194 LYS A N 1
ATOM 1574 C CA . LYS A 1 194 ? 5.927 -9.109 -8.814 1.00 93.31 194 LYS A CA 1
ATOM 1575 C C . LYS A 1 194 ? 6.172 -9.308 -7.319 1.00 93.31 194 LYS A C 1
ATOM 1577 O O . LYS A 1 194 ? 7.015 -10.104 -6.908 1.00 93.31 194 LYS A O 1
ATOM 1582 N N . THR A 1 195 ? 5.409 -8.594 -6.501 1.00 95.44 195 THR A N 1
ATOM 1583 C CA . THR A 1 195 ? 5.507 -8.651 -5.040 1.00 95.44 195 THR A CA 1
ATOM 1584 C C . THR A 1 195 ? 4.126 -8.723 -4.399 1.00 95.44 195 THR A C 1
ATOM 1586 O O . THR A 1 195 ? 3.121 -8.342 -5.000 1.00 95.44 195 THR A O 1
ATOM 1589 N N . GLY A 1 196 ? 4.074 -9.253 -3.179 1.00 96.88 196 GLY A N 1
ATOM 1590 C CA . GLY A 1 196 ? 2.846 -9.374 -2.403 1.00 96.88 196 GLY A CA 1
ATOM 1591 C C . GLY A 1 196 ? 2.627 -8.215 -1.436 1.00 96.88 196 GLY A C 1
ATOM 1592 O O . GLY A 1 196 ? 2.893 -7.047 -1.722 1.00 96.88 196 GLY A O 1
ATOM 1593 N N . LEU A 1 197 ? 2.091 -8.529 -0.260 1.00 97.81 197 LEU A N 1
ATOM 1594 C CA . LEU A 1 197 ? 1.952 -7.577 0.835 1.00 97.81 197 LEU A CA 1
ATOM 1595 C C . LEU A 1 197 ? 3.243 -7.512 1.655 1.00 97.81 197 LEU A C 1
ATOM 1597 O O . LEU A 1 197 ? 3.505 -8.381 2.482 1.00 97.81 197 LEU A O 1
ATOM 1601 N N . VAL A 1 198 ? 4.010 -6.444 1.458 1.00 97.25 198 VAL A N 1
ATOM 1602 C CA . VAL A 1 198 ? 5.213 -6.140 2.231 1.00 97.25 198 VAL A CA 1
ATOM 1603 C C . VAL A 1 198 ? 4.808 -5.449 3.530 1.00 97.25 198 VAL A C 1
ATOM 1605 O O . VAL A 1 198 ? 4.277 -4.336 3.522 1.00 97.25 198 VAL A O 1
ATOM 1608 N N . ILE A 1 199 ? 5.057 -6.112 4.657 1.00 97.88 199 ILE A N 1
ATOM 1609 C CA . ILE A 1 199 ? 4.812 -5.575 6.001 1.00 97.88 199 ILE A CA 1
ATOM 1610 C C . ILE A 1 199 ? 6.047 -4.795 6.454 1.00 97.88 199 ILE A C 1
ATOM 1612 O O . ILE A 1 199 ? 7.174 -5.265 6.296 1.00 97.88 199 ILE A O 1
ATOM 1616 N N . HIS A 1 200 ? 5.843 -3.615 7.038 1.00 96.75 200 HIS A N 1
ATOM 1617 C CA . HIS A 1 200 ? 6.945 -2.803 7.542 1.00 96.75 200 HIS A CA 1
ATOM 1618 C C . HIS A 1 200 ? 7.715 -3.564 8.645 1.00 96.75 20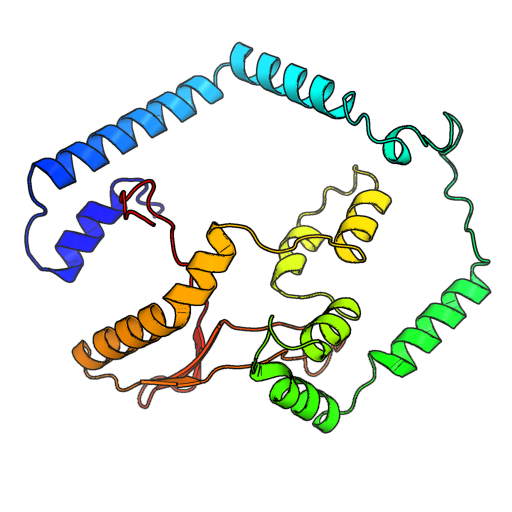0 HIS A C 1
ATOM 1620 O O . HIS A 1 200 ? 7.082 -4.127 9.539 1.00 96.75 200 HIS A O 1
ATOM 1626 N N . PRO A 1 201 ? 9.063 -3.565 8.638 1.00 93.44 201 PRO A N 1
ATOM 1627 C CA . PRO A 1 201 ? 9.868 -4.404 9.533 1.00 93.44 201 PRO A CA 1
ATOM 1628 C C . PRO A 1 201 ? 9.639 -4.101 11.020 1.00 93.44 201 PRO A C 1
ATOM 1630 O O . PRO A 1 201 ? 9.444 -5.025 11.804 1.00 93.44 201 PRO A O 1
ATOM 1633 N N . THR A 1 202 ? 9.608 -2.816 11.386 1.00 94.19 202 THR A N 1
ATOM 1634 C CA . THR A 1 202 ? 9.385 -2.354 12.770 1.00 94.19 202 THR A CA 1
ATOM 1635 C C . THR A 1 202 ? 7.901 -2.150 13.090 1.00 94.19 202 THR A C 1
ATOM 1637 O O . THR A 1 202 ? 7.352 -2.768 13.992 1.00 94.19 202 THR A O 1
ATOM 1640 N N . ASN A 1 203 ? 7.218 -1.301 12.318 1.00 95.44 203 ASN A N 1
ATOM 1641 C CA . ASN A 1 203 ? 5.821 -0.930 12.537 1.00 95.44 203 ASN A CA 1
ATOM 1642 C C . ASN A 1 203 ? 4.863 -1.874 11.800 1.00 95.44 203 ASN A C 1
ATOM 1644 O O . ASN A 1 203 ? 4.296 -1.503 10.776 1.00 95.44 203 ASN A O 1
ATOM 1648 N N . LYS A 1 204 ? 4.658 -3.094 12.304 1.00 96.31 204 LYS A N 1
ATOM 1649 C CA . LYS A 1 204 ? 3.943 -4.164 11.572 1.00 96.31 204 LYS A CA 1
ATOM 1650 C C . LYS A 1 204 ? 2.458 -3.917 11.298 1.00 96.31 204 LYS A C 1
ATOM 1652 O O . LYS A 1 204 ? 1.846 -4.659 10.531 1.00 96.31 204 LYS A O 1
ATOM 1657 N N . PHE A 1 205 ? 1.886 -2.862 11.873 1.00 95.31 205 PHE A N 1
ATOM 1658 C CA . PHE A 1 205 ? 0.563 -2.352 11.510 1.00 95.31 205 PHE A CA 1
ATOM 1659 C C . PHE A 1 205 ? 0.563 -1.585 10.172 1.00 95.31 205 PHE A C 1
ATOM 1661 O O . PHE A 1 205 ? -0.510 -1.262 9.665 1.00 95.31 205 PHE A O 1
ATOM 1668 N N . LEU A 1 206 ? 1.735 -1.299 9.590 1.00 96.62 206 LEU A N 1
ATOM 1669 C CA . LEU A 1 206 ? 1.913 -0.696 8.268 1.00 96.62 206 LEU A CA 1
ATOM 1670 C C . LEU A 1 206 ? 2.281 -1.755 7.224 1.00 96.62 206 LEU A C 1
ATOM 1672 O O . LEU A 1 206 ? 3.105 -2.637 7.475 1.00 96.62 206 LEU A O 1
ATOM 1676 N N . ALA A 1 207 ? 1.716 -1.630 6.025 1.00 97.25 207 ALA A N 1
ATOM 1677 C CA . ALA A 1 207 ? 2.077 -2.465 4.884 1.00 97.25 207 ALA A CA 1
ATOM 1678 C C . ALA A 1 207 ? 1.914 -1.749 3.532 1.00 97.25 207 ALA A C 1
ATOM 1680 O O . ALA A 1 207 ? 1.206 -0.748 3.399 1.00 97.25 207 ALA A O 1
ATOM 1681 N N . ALA A 1 208 ? 2.539 -2.289 2.492 1.00 96.69 208 ALA A N 1
ATOM 1682 C CA . ALA A 1 208 ? 2.376 -1.843 1.113 1.00 96.69 208 ALA A CA 1
ATOM 1683 C C . ALA A 1 208 ? 2.393 -3.038 0.155 1.00 96.69 208 ALA A C 1
ATOM 1685 O O . ALA A 1 208 ? 2.954 -4.083 0.462 1.00 96.69 208 ALA A O 1
ATOM 1686 N N . SER A 1 209 ? 1.785 -2.872 -1.013 1.00 95.69 209 SER A N 1
ATOM 1687 C CA . SER A 1 209 ? 1.925 -3.807 -2.132 1.00 95.69 209 SER A CA 1
ATOM 1688 C C . SER A 1 209 ? 2.342 -2.990 -3.341 1.00 95.69 209 SER A C 1
ATOM 1690 O O . SER A 1 209 ? 1.460 -2.421 -3.977 1.00 95.69 209 SER A O 1
ATOM 1692 N N . PRO A 1 210 ? 3.656 -2.819 -3.563 1.00 94.44 210 PRO A N 1
ATOM 1693 C CA . PRO A 1 210 ? 4.168 -2.192 -4.776 1.00 94.44 210 PRO A CA 1
ATOM 1694 C C . PRO A 1 210 ? 3.706 -2.952 -6.023 1.00 94.44 210 PRO A C 1
ATOM 1696 O O . PRO A 1 210 ? 3.502 -4.167 -5.957 1.00 94.44 210 PRO A O 1
ATOM 1699 N N . ASP A 1 211 ? 3.606 -2.259 -7.156 1.00 93.25 211 ASP A N 1
ATOM 1700 C CA . ASP A 1 211 ? 3.258 -2.897 -8.434 1.00 93.25 211 ASP A CA 1
ATOM 1701 C C . ASP A 1 211 ? 4.429 -3.768 -8.943 1.00 93.25 211 ASP A C 1
ATOM 1703 O O . ASP A 1 211 ? 4.235 -4.793 -9.592 1.00 93.25 211 ASP A O 1
ATOM 1707 N N . GLY A 1 212 ? 5.664 -3.447 -8.543 1.00 93.38 212 GLY A N 1
ATOM 1708 C CA . GLY A 1 212 ? 6.810 -4.332 -8.739 1.00 93.38 212 GLY A CA 1
ATOM 1709 C C . GLY A 1 212 ? 8.080 -3.881 -8.023 1.00 93.38 212 GLY A C 1
ATOM 1710 O O . GLY A 1 212 ? 8.194 -2.748 -7.545 1.00 93.38 212 GLY A O 1
ATOM 1711 N N . ILE A 1 213 ? 9.049 -4.792 -7.968 1.00 95.12 213 ILE A N 1
ATOM 1712 C CA . ILE A 1 213 ? 10.426 -4.530 -7.540 1.00 95.12 213 ILE A CA 1
ATOM 1713 C C . ILE A 1 213 ? 11.304 -4.560 -8.787 1.00 95.12 213 ILE A C 1
ATOM 1715 O O . ILE A 1 213 ? 11.325 -5.565 -9.498 1.00 95.12 213 ILE A O 1
ATOM 1719 N N . VAL A 1 214 ? 12.010 -3.463 -9.044 1.00 95.25 214 VAL A N 1
ATOM 1720 C CA . VAL A 1 214 ? 12.918 -3.318 -10.182 1.00 95.25 214 VAL A CA 1
ATOM 1721 C C . VAL A 1 214 ? 14.339 -3.585 -9.711 1.00 95.25 214 VAL A C 1
ATOM 1723 O O . VAL A 1 214 ? 14.770 -3.003 -8.720 1.00 95.25 214 VAL A O 1
ATOM 1726 N N . THR A 1 215 ? 15.075 -4.429 -10.420 1.00 95.19 215 THR A N 1
ATOM 1727 C CA . THR A 1 215 ? 16.509 -4.644 -10.212 1.00 95.19 215 THR A CA 1
ATOM 1728 C C . THR A 1 215 ? 17.244 -4.273 -11.490 1.00 95.19 215 THR A C 1
ATOM 1730 O O . THR A 1 215 ? 16.984 -4.853 -12.542 1.00 95.19 215 THR A O 1
ATOM 1733 N N . SER A 1 216 ? 18.145 -3.306 -11.380 1.00 90.00 216 SER A N 1
ATOM 1734 C CA . SER A 1 216 ? 19.021 -2.818 -12.438 1.00 90.00 216 SER A CA 1
ATOM 1735 C C . SER A 1 216 ? 20.462 -3.229 -12.158 1.00 90.00 216 SER A C 1
ATOM 1737 O O . SER A 1 216 ? 20.894 -3.263 -11.002 1.00 90.00 216 SER A O 1
ATOM 1739 N N . SER A 1 217 ? 21.219 -3.518 -13.215 1.00 80.44 217 SER A N 1
ATOM 1740 C CA . SER A 1 217 ? 22.661 -3.754 -13.110 1.00 80.44 217 SER A CA 1
ATOM 1741 C C . SER A 1 217 ? 23.455 -2.494 -12.755 1.00 80.44 217 SER A C 1
ATOM 1743 O O . SER A 1 217 ? 24.558 -2.619 -12.230 1.00 80.44 217 SER A O 1
ATOM 1745 N N . THR A 1 218 ? 22.925 -1.300 -13.041 1.00 80.19 218 THR A N 1
ATOM 1746 C CA . THR A 1 218 ? 23.615 -0.021 -12.800 1.00 80.19 218 THR A CA 1
ATOM 1747 C C . THR A 1 218 ? 23.156 0.645 -11.508 1.00 80.19 218 THR A C 1
ATOM 1749 O O . THR A 1 218 ? 23.985 1.096 -10.720 1.00 80.19 218 THR A O 1
ATOM 1752 N N . ASP A 1 219 ? 21.845 0.648 -11.259 1.00 79.75 219 ASP A N 1
ATOM 1753 C CA . ASP A 1 219 ? 21.225 1.518 -10.248 1.00 79.75 219 ASP A CA 1
ATOM 1754 C C . ASP A 1 219 ? 20.773 0.754 -8.988 1.00 79.75 219 ASP A C 1
ATOM 1756 O O . ASP A 1 219 ? 20.245 1.336 -8.037 1.00 79.75 219 ASP A O 1
ATOM 1760 N N . GLY A 1 220 ? 20.976 -0.566 -8.954 1.00 88.00 220 GLY A N 1
ATOM 1761 C CA . GLY A 1 220 ? 20.577 -1.416 -7.836 1.00 88.00 220 GLY A CA 1
ATOM 1762 C C . GLY A 1 220 ? 19.082 -1.743 -7.842 1.00 88.00 220 GLY A C 1
ATOM 1763 O O . GLY A 1 220 ? 18.513 -2.086 -8.875 1.00 88.00 220 GLY A O 1
ATOM 1764 N N . THR A 1 221 ? 18.439 -1.733 -6.670 1.00 93.00 221 THR A N 1
ATOM 1765 C CA . THR A 1 221 ? 17.037 -2.168 -6.515 1.00 93.00 221 THR A CA 1
ATOM 1766 C C . THR A 1 221 ? 16.112 -1.002 -6.170 1.00 93.00 221 THR A C 1
ATOM 1768 O O . THR A 1 221 ? 16.397 -0.228 -5.258 1.00 93.00 221 THR A O 1
ATOM 1771 N N . GLY A 1 222 ? 14.970 -0.919 -6.855 1.00 92.69 222 GLY A N 1
ATOM 1772 C CA . GLY A 1 222 ? 13.932 0.092 -6.662 1.00 92.69 222 GLY A CA 1
ATOM 1773 C C . GLY A 1 222 ? 12.514 -0.487 -6.675 1.00 92.69 222 GLY A C 1
ATOM 1774 O O . GLY A 1 222 ? 12.303 -1.686 -6.852 1.00 92.69 222 GLY A O 1
ATOM 1775 N N . LEU A 1 223 ? 11.524 0.385 -6.479 1.00 93.81 223 LEU A N 1
ATOM 1776 C CA . LEU A 1 223 ? 10.099 0.053 -6.565 1.00 93.81 223 LEU A CA 1
ATOM 1777 C C . LEU A 1 223 ? 9.475 0.747 -7.773 1.00 93.81 223 LEU A C 1
ATOM 1779 O O . LEU A 1 223 ? 9.822 1.890 -8.071 1.00 93.81 223 LEU A O 1
ATOM 1783 N N . ILE A 1 224 ? 8.512 0.087 -8.414 1.00 92.62 224 ILE A N 1
ATOM 1784 C CA . ILE A 1 224 ? 7.684 0.687 -9.463 1.00 92.62 224 ILE A CA 1
ATOM 1785 C C . ILE A 1 224 ? 6.227 0.798 -9.001 1.00 92.62 224 ILE A C 1
ATOM 1787 O O . ILE A 1 224 ? 5.693 -0.100 -8.349 1.00 92.62 224 ILE A O 1
ATOM 1791 N N . GLU A 1 225 ? 5.607 1.928 -9.341 1.00 93.31 225 GLU A N 1
ATOM 1792 C CA . GLU A 1 225 ? 4.181 2.212 -9.168 1.00 93.31 225 GLU A CA 1
ATOM 1793 C C . GLU A 1 225 ? 3.617 2.616 -10.538 1.00 93.31 225 GLU A C 1
ATOM 1795 O O . GLU A 1 225 ? 3.990 3.644 -11.110 1.00 93.31 225 GLU A O 1
ATOM 1800 N N . ILE A 1 226 ? 2.713 1.806 -11.069 1.00 91.62 226 ILE A N 1
ATOM 1801 C CA . ILE A 1 226 ? 2.169 1.885 -12.418 1.00 91.62 226 ILE A CA 1
ATOM 1802 C C . ILE A 1 226 ? 0.806 2.583 -12.388 1.00 91.62 226 ILE A C 1
ATOM 1804 O O . ILE A 1 226 ? -0.019 2.431 -11.476 1.00 91.62 226 ILE A O 1
ATOM 1808 N N . LYS A 1 227 ? 0.553 3.412 -13.406 1.00 89.12 227 LYS A N 1
ATOM 1809 C CA . LYS A 1 227 ? -0.703 4.157 -13.560 1.00 89.12 227 LYS A CA 1
ATOM 1810 C C . LYS A 1 227 ? -1.186 4.124 -15.005 1.00 89.12 227 LYS A C 1
ATOM 1812 O O . LYS A 1 227 ? -0.858 4.994 -15.805 1.00 89.12 227 LYS A O 1
ATOM 1817 N N . ASN A 1 228 ? -2.068 3.170 -15.289 1.00 84.94 228 ASN A N 1
ATOM 1818 C CA . ASN A 1 228 ? -2.679 3.012 -16.606 1.00 84.94 228 ASN A CA 1
ATOM 1819 C C . ASN A 1 228 ? -3.908 3.914 -16.761 1.00 84.94 228 ASN A C 1
ATOM 1821 O O . ASN A 1 228 ? -4.961 3.708 -16.145 1.00 84.94 228 ASN A O 1
ATOM 1825 N N . LEU A 1 229 ? -3.766 4.958 -17.580 1.00 77.62 229 LEU A N 1
ATOM 1826 C CA . LEU A 1 229 ? -4.828 5.918 -17.857 1.00 77.62 229 LEU A CA 1
ATOM 1827 C C . LEU A 1 229 ? -5.800 5.336 -18.887 1.00 77.62 229 LEU A C 1
ATOM 1829 O O . LEU A 1 229 ? -5.449 5.090 -20.035 1.00 77.62 229 LEU A O 1
ATOM 1833 N N . LEU A 1 230 ? -7.068 5.178 -18.509 1.00 67.94 230 LEU A N 1
ATOM 1834 C CA . LEU A 1 230 ? -8.108 4.841 -19.481 1.00 67.94 230 LEU A CA 1
ATOM 1835 C C . LEU A 1 230 ? -8.404 6.036 -20.376 1.00 67.94 230 LEU A C 1
ATOM 1837 O O . LEU A 1 230 ? -8.997 7.029 -19.944 1.00 67.94 230 LEU A O 1
ATOM 1841 N N . HIS A 1 231 ? -8.053 5.904 -21.649 1.00 59.72 231 HIS A N 1
ATOM 1842 C CA . HIS A 1 231 ? -8.464 6.851 -22.670 1.00 59.72 231 HIS A CA 1
ATOM 1843 C C . HIS A 1 231 ? -9.977 6.710 -22.896 1.00 59.72 231 HIS A C 1
ATOM 1845 O O . HIS A 1 231 ? -10.525 5.611 -23.011 1.00 59.72 231 HIS A O 1
ATOM 1851 N N . SER A 1 232 ? -10.694 7.834 -22.930 1.00 48.31 232 SER A N 1
ATOM 1852 C CA . SER A 1 232 ? -12.123 7.810 -23.239 1.00 48.31 232 SER A CA 1
ATOM 1853 C C . SER A 1 232 ? -12.333 7.484 -24.724 1.00 48.31 232 SER A C 1
ATOM 1855 O O . SER A 1 232 ? -12.059 8.307 -25.590 1.00 48.31 232 SER A O 1
ATOM 1857 N N . LYS A 1 233 ? -12.860 6.273 -24.963 1.00 42.78 233 LYS A N 1
ATOM 1858 C CA . LYS A 1 233 ? -13.392 5.713 -26.221 1.00 42.78 233 LYS A CA 1
ATOM 1859 C C . LYS A 1 233 ? -12.368 5.387 -27.318 1.00 42.78 233 LYS A C 1
ATOM 1861 O O . LYS A 1 233 ? -12.161 6.165 -28.240 1.00 42.78 233 LYS A O 1
ATOM 1866 N N . THR A 1 234 ? -11.893 4.148 -27.320 1.00 40.66 234 THR A N 1
ATOM 1867 C CA . THR A 1 234 ? -11.912 3.342 -28.546 1.00 40.66 234 THR A CA 1
ATOM 1868 C C . THR A 1 234 ? -13.182 2.495 -28.503 1.00 40.66 234 THR A C 1
ATOM 1870 O O . THR A 1 234 ? -13.434 1.783 -27.530 1.00 40.66 234 THR A O 1
ATOM 1873 N N . ASN A 1 235 ? -14.042 2.653 -29.510 1.00 41.41 235 ASN A N 1
ATOM 1874 C CA . ASN A 1 235 ? -15.085 1.678 -29.800 1.00 41.41 235 ASN A CA 1
ATOM 1875 C C . ASN A 1 235 ? -14.357 0.399 -30.219 1.00 41.41 235 ASN A C 1
ATOM 1877 O O . ASN A 1 235 ? -13.909 0.311 -31.358 1.00 41.41 235 ASN A O 1
ATOM 1881 N N . GLN A 1 236 ? -14.188 -0.553 -29.310 1.00 31.56 236 GLN A N 1
ATOM 1882 C CA . GLN A 1 236 ? -13.989 -1.935 -29.721 1.00 31.56 236 GLN A CA 1
ATOM 1883 C C . GLN A 1 236 ? -15.307 -2.671 -29.485 1.00 31.56 236 GLN A C 1
ATOM 1885 O O . GLN A 1 236 ? -15.895 -2.492 -28.411 1.00 31.56 236 GLN A O 1
ATOM 1890 N N . PRO A 1 237 ? -15.829 -3.384 -30.498 1.00 39.97 237 PRO A N 1
ATOM 1891 C CA . PRO A 1 237 ? -17.033 -4.175 -30.334 1.00 39.97 237 PRO A CA 1
ATOM 1892 C C . PRO A 1 237 ? -16.747 -5.329 -29.370 1.00 39.97 237 PRO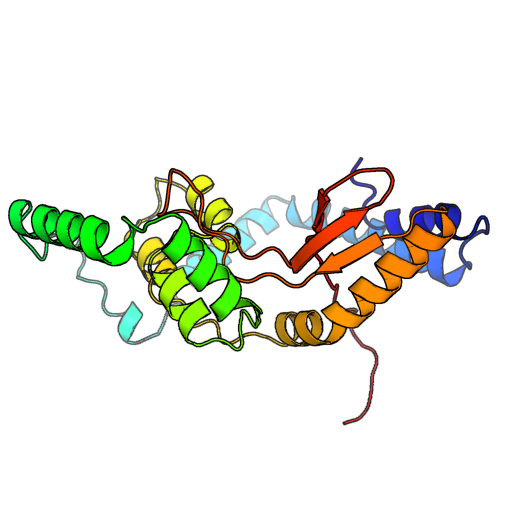 A C 1
ATOM 1894 O O . PRO A 1 237 ? -15.608 -5.786 -29.257 1.00 39.97 237 PRO A O 1
ATOM 1897 N N . PHE A 1 238 ? -17.791 -5.713 -28.640 1.00 39.75 238 PHE A N 1
ATOM 1898 C CA . PHE A 1 238 ? -17.837 -6.948 -27.864 1.00 39.75 238 PHE A CA 1
ATOM 1899 C C . PHE A 1 238 ? -17.738 -8.166 -28.780 1.00 39.75 238 PHE A C 1
ATOM 1901 O O . PHE A 1 238 ? -18.238 -8.060 -29.925 1.00 39.75 238 PHE A O 1
#